Protein AF-A0A1I6UKX9-F1 (afdb_monomer_lite)

pLDDT: mean 92.46, std 8.98, range [40.62, 98.69]

Organism: NCBI:txid95161

Sequence (212 aa):
MRSQTEARTEVSFERLSRLRDTGFHRLRPGIDNLSTRVLRLAGSAAEGCGNVRMLRDARTLGLSVEWRYRYGFPGETDRAYSRVLAQFPALHHLPPMSGAERSGDGISAETETALLAGVATWRREHPAGTLEVFADGDALVVLDDRPRFGRHEYVFAGPGAELLRYLEAPCPLAVLSARFGPQVHARLSDLRECGLVFTDAGNWVHVLPSTT

Radius of gyration: 16.91 Å; chains: 1; bounding box: 41×33×45 Å

Structure (mmCIF, N/CA/C/O backbone):
data_AF-A0A1I6UKX9-F1
#
_entry.id   AF-A0A1I6UKX9-F1
#
loop_
_atom_site.group_PDB
_atom_site.id
_atom_site.type_symbol
_atom_site.label_atom_id
_atom_site.label_alt_id
_atom_site.label_comp_id
_atom_site.label_asym_id
_atom_site.label_entity_id
_atom_site.label_seq_id
_atom_site.pdbx_PDB_ins_code
_atom_site.Cartn_x
_atom_site.Cartn_y
_atom_site.Cartn_z
_atom_site.occupancy
_atom_site.B_iso_or_equiv
_atom_site.auth_seq_id
_atom_site.auth_comp_id
_atom_site.auth_asym_id
_atom_site.auth_atom_id
_atom_site.pdbx_PDB_model_num
ATOM 1 N N . MET A 1 1 ? -25.001 11.969 -16.622 1.00 40.62 1 MET A N 1
ATOM 2 C CA . MET A 1 1 ? -23.671 12.100 -17.258 1.00 40.62 1 MET A CA 1
ATOM 3 C C . MET A 1 1 ? -22.633 11.625 -16.246 1.00 40.62 1 MET A C 1
ATOM 5 O O . MET A 1 1 ? -22.609 12.179 -15.159 1.00 40.62 1 MET A O 1
ATOM 9 N N . ARG A 1 2 ? -21.876 10.549 -16.511 1.00 49.62 2 ARG A N 1
ATOM 10 C CA . ARG A 1 2 ? -20.821 10.066 -15.593 1.00 49.62 2 ARG A CA 1
ATOM 11 C C . ARG A 1 2 ? -19.517 10.780 -15.960 1.00 49.62 2 ARG A C 1
ATOM 13 O O . ARG A 1 2 ? -18.956 10.475 -17.006 1.00 49.62 2 ARG A O 1
ATOM 20 N N . SER A 1 3 ? -19.092 11.754 -15.159 1.00 60.00 3 SER A N 1
ATOM 21 C CA . SER A 1 3 ? -17.857 12.516 -15.380 1.00 60.00 3 SER A CA 1
ATOM 22 C C . SER A 1 3 ? -16.625 11.728 -14.912 1.00 60.00 3 SER A C 1
ATOM 24 O O . SER A 1 3 ? -16.677 10.974 -13.936 1.00 60.00 3 SER A O 1
ATOM 26 N N . GLN A 1 4 ? -15.517 11.883 -15.637 1.00 58.88 4 GLN A N 1
ATOM 27 C CA . GLN A 1 4 ? -14.216 11.275 -15.350 1.00 58.88 4 GLN A CA 1
ATOM 28 C C . GLN A 1 4 ? -13.170 12.382 -15.220 1.00 58.88 4 GLN A C 1
ATOM 30 O O . GLN A 1 4 ? -13.242 13.375 -15.940 1.00 58.88 4 GLN A O 1
ATOM 35 N N . THR A 1 5 ? -12.202 12.208 -14.319 1.00 65.94 5 THR A N 1
ATOM 36 C CA . THR A 1 5 ? -11.052 13.113 -14.191 1.00 65.94 5 THR A CA 1
ATOM 37 C C . THR A 1 5 ? -9.747 12.335 -14.071 1.00 65.94 5 THR A C 1
ATOM 39 O O . THR A 1 5 ? -9.703 11.241 -13.496 1.00 65.94 5 THR A O 1
ATOM 42 N N . GLU A 1 6 ? -8.678 12.923 -14.600 1.00 61.59 6 GLU A N 1
ATOM 43 C CA . GLU A 1 6 ? -7.304 12.515 -14.323 1.00 61.59 6 GLU A CA 1
ATOM 44 C C . GLU A 1 6 ? -6.812 13.219 -13.062 1.00 61.59 6 GLU A C 1
ATOM 46 O O . GLU A 1 6 ? -7.156 14.376 -12.801 1.00 61.59 6 GLU A O 1
ATOM 51 N N . ALA A 1 7 ? -6.025 12.515 -12.256 1.00 60.75 7 ALA A N 1
ATOM 52 C CA . ALA A 1 7 ? -5.456 13.084 -11.049 1.00 60.75 7 ALA A CA 1
ATOM 53 C C . ALA A 1 7 ? -4.025 12.589 -10.839 1.00 60.75 7 ALA A C 1
ATOM 55 O O . ALA A 1 7 ? -3.696 11.431 -11.101 1.00 60.75 7 ALA A O 1
ATOM 56 N N . ARG A 1 8 ? -3.161 13.477 -10.346 1.00 61.25 8 ARG A N 1
ATOM 57 C CA . ARG A 1 8 ? -1.823 13.086 -9.888 1.00 61.25 8 ARG A CA 1
ATOM 58 C C . ARG A 1 8 ? -1.951 12.214 -8.636 1.00 61.25 8 ARG A C 1
ATOM 60 O O . ARG A 1 8 ? -2.956 12.274 -7.937 1.00 61.25 8 ARG A O 1
ATOM 67 N N . THR A 1 9 ? -0.942 11.411 -8.344 1.00 59.16 9 THR A N 1
ATOM 68 C CA . THR A 1 9 ? -0.938 10.507 -7.180 1.00 59.16 9 THR A CA 1
ATOM 69 C C . THR A 1 9 ? -0.804 11.234 -5.841 1.00 59.16 9 THR A C 1
ATOM 71 O O . THR A 1 9 ? -1.180 10.695 -4.811 1.00 59.16 9 THR A O 1
ATOM 74 N N . GLU A 1 10 ? -0.359 12.490 -5.857 1.00 63.88 10 GLU A N 1
ATOM 75 C CA . GLU A 1 10 ? -0.174 13.358 -4.682 1.00 63.88 10 GLU A CA 1
ATOM 76 C C . GLU A 1 10 ? -1.447 14.141 -4.291 1.00 63.88 10 GLU A C 1
ATOM 78 O O . GLU A 1 10 ? -1.383 15.249 -3.757 1.00 63.88 10 GLU A O 1
ATOM 83 N N . VAL A 1 11 ? -2.635 13.630 -4.612 1.00 74.62 11 VAL A N 1
ATOM 84 C CA . VAL A 1 11 ? -3.893 14.320 -4.291 1.00 74.62 11 VAL A CA 1
ATOM 85 C C . VAL A 1 11 ? -4.279 14.016 -2.846 1.00 74.62 11 VAL A C 1
ATOM 87 O O . VAL A 1 11 ? -4.347 12.859 -2.448 1.00 74.62 11 VAL A O 1
ATOM 90 N N . SER A 1 12 ? -4.543 15.061 -2.057 1.00 85.19 12 SER A N 1
ATOM 91 C CA . SER A 1 12 ? -4.980 14.904 -0.669 1.00 85.19 12 SER A CA 1
ATOM 92 C C . SER A 1 12 ? -6.363 14.256 -0.577 1.00 85.19 12 SER A C 1
ATOM 94 O O . SER A 1 12 ? -7.213 14.453 -1.450 1.00 85.19 12 SER A O 1
ATOM 96 N N . PHE A 1 13 ? -6.614 13.555 0.531 1.00 89.06 13 PHE A N 1
ATOM 97 C CA . PHE A 1 13 ? -7.927 12.991 0.851 1.00 89.06 13 PHE A CA 1
ATOM 98 C C . PHE A 1 13 ? -9.045 14.040 0.744 1.00 89.06 13 PHE A C 1
ATOM 100 O O . PHE A 1 13 ? -10.049 13.808 0.079 1.00 89.06 13 PHE A O 1
ATOM 107 N N . GLU A 1 14 ? -8.834 15.240 1.298 1.00 89.62 14 GLU A N 1
ATOM 108 C CA . GLU A 1 14 ? -9.799 16.346 1.222 1.00 89.62 14 GLU A CA 1
ATOM 109 C C . GLU A 1 14 ? -10.146 16.715 -0.228 1.00 89.62 14 GLU A C 1
ATOM 111 O O . GLU A 1 14 ? -11.310 16.922 -0.574 1.00 89.62 14 GLU A O 1
ATOM 116 N N . ARG A 1 15 ? -9.145 16.762 -1.114 1.00 88.88 15 ARG A N 1
ATOM 117 C CA . ARG A 1 15 ? -9.378 17.070 -2.526 1.00 88.88 15 ARG A CA 1
ATOM 118 C C . ARG A 1 15 ? -10.135 15.944 -3.232 1.00 88.88 15 ARG A C 1
ATOM 120 O O . ARG A 1 15 ? -10.994 16.245 -4.058 1.00 88.88 15 ARG A O 1
ATOM 127 N N . LEU A 1 16 ? -9.858 14.678 -2.911 1.00 90.00 16 LEU A N 1
ATOM 128 C CA . LEU A 1 16 ? -10.644 13.545 -3.417 1.00 90.00 16 LEU A CA 1
ATOM 129 C C . LEU A 1 16 ? -12.092 13.589 -2.915 1.00 90.00 16 LEU A C 1
ATOM 131 O O . LEU A 1 16 ? -13.001 13.349 -3.706 1.00 90.00 16 LEU A O 1
ATOM 135 N N . SER A 1 17 ? -12.309 13.950 -1.647 1.00 91.38 17 SER A N 1
ATOM 136 C CA . SER A 1 17 ? -13.647 14.121 -1.069 1.00 91.38 17 SER A CA 1
ATOM 137 C C . SER A 1 17 ? -14.428 15.195 -1.821 1.00 91.38 17 SER A C 1
ATOM 139 O O . SER A 1 17 ? -15.511 14.928 -2.324 1.00 91.38 17 SER A O 1
ATOM 141 N N . ARG A 1 18 ? -13.832 16.372 -2.051 1.00 91.00 18 ARG A N 1
ATOM 142 C CA . ARG A 1 18 ? -14.481 17.445 -2.828 1.00 91.00 18 ARG A CA 1
ATOM 143 C C . ARG A 1 18 ? -14.813 17.024 -4.267 1.00 91.00 18 ARG A C 1
ATOM 145 O O . ARG A 1 18 ? -15.847 17.412 -4.810 1.00 91.00 18 ARG A O 1
ATOM 152 N N . LEU A 1 19 ? -13.951 16.232 -4.912 1.00 87.56 19 LEU A N 1
ATOM 153 C CA . LEU A 1 19 ? -14.252 15.660 -6.233 1.00 87.56 19 LEU A CA 1
ATOM 154 C C . LEU A 1 19 ? -15.446 14.702 -6.161 1.00 87.56 19 LEU A C 1
ATOM 156 O O . LEU A 1 19 ? -16.336 14.758 -7.009 1.00 87.56 19 LEU A O 1
ATOM 160 N N . ARG A 1 20 ? -15.492 13.848 -5.138 1.00 89.25 20 ARG A N 1
ATOM 161 C CA . ARG A 1 20 ? -16.623 12.951 -4.911 1.00 89.25 20 ARG A CA 1
ATOM 162 C C . ARG A 1 20 ? -17.926 13.730 -4.717 1.00 89.25 20 ARG A C 1
ATOM 164 O O . ARG A 1 20 ? -18.907 13.416 -5.389 1.00 89.25 20 ARG A O 1
ATOM 171 N N . ASP A 1 21 ? -17.912 14.751 -3.867 1.00 90.75 21 ASP A N 1
ATOM 172 C CA . ASP A 1 21 ? -19.088 15.559 -3.510 1.00 90.75 21 ASP A CA 1
ATOM 173 C C . ASP A 1 21 ? -19.652 16.338 -4.708 1.00 90.75 21 ASP A C 1
ATOM 175 O O . ASP A 1 21 ? -20.845 16.622 -4.780 1.00 90.75 21 ASP A O 1
ATOM 179 N N . THR A 1 22 ? -18.810 16.634 -5.702 1.00 90.19 22 THR A N 1
ATOM 180 C CA . THR A 1 22 ? -19.212 17.284 -6.963 1.00 90.19 22 THR A CA 1
ATOM 181 C C . THR A 1 22 ? -19.719 16.302 -8.029 1.00 90.19 22 THR A C 1
ATOM 183 O O . THR A 1 22 ? -20.007 16.704 -9.157 1.00 90.19 22 THR A O 1
ATOM 186 N N . GLY A 1 23 ? -19.868 15.015 -7.690 1.00 87.25 23 GLY A N 1
ATOM 187 C CA . GLY A 1 23 ? -20.438 13.988 -8.566 1.00 87.25 23 GLY A CA 1
ATOM 188 C C . GLY A 1 23 ? -19.422 13.263 -9.453 1.00 87.25 23 GLY A C 1
ATOM 189 O O . GLY A 1 23 ? -19.816 12.510 -10.349 1.00 87.25 23 GLY A O 1
ATOM 190 N N . PHE A 1 24 ? -18.113 13.441 -9.228 1.00 87.50 24 PHE A N 1
ATOM 191 C CA . PHE A 1 24 ? -17.121 12.579 -9.869 1.00 87.50 24 PHE A CA 1
ATOM 192 C C . PHE A 1 24 ? -17.120 11.211 -9.192 1.00 87.50 24 PHE A C 1
ATOM 194 O O . PHE A 1 24 ? -16.843 11.063 -8.001 1.00 87.50 24 PHE A O 1
ATOM 201 N N . HIS A 1 25 ? -17.404 10.173 -9.980 1.00 87.06 25 HIS A N 1
ATOM 202 C CA . HIS A 1 25 ? -17.414 8.800 -9.477 1.00 87.06 25 HIS A CA 1
ATOM 203 C C . HIS A 1 25 ? -16.314 7.911 -10.052 1.00 87.06 25 HIS A C 1
ATOM 205 O O . HIS A 1 25 ? -16.079 6.836 -9.502 1.00 87.06 25 HIS A O 1
ATOM 211 N N . ARG A 1 26 ? -15.629 8.356 -11.114 1.00 88.50 26 ARG A N 1
ATOM 212 C CA . ARG A 1 26 ? -14.539 7.626 -11.768 1.00 88.50 26 ARG A CA 1
ATOM 213 C C . ARG A 1 26 ? -13.258 8.454 -11.805 1.00 88.50 26 ARG A C 1
ATOM 215 O O . ARG A 1 26 ? -13.279 9.611 -12.220 1.00 88.50 26 ARG A O 1
ATOM 222 N N . LEU A 1 27 ? -12.149 7.823 -11.439 1.00 89.56 27 LEU A N 1
ATOM 223 C CA . LEU A 1 27 ? -10.833 8.433 -11.318 1.00 89.56 27 LEU A CA 1
ATOM 224 C C . LEU A 1 27 ? -9.795 7.638 -12.110 1.00 89.56 27 LEU A C 1
ATOM 226 O O . LEU A 1 27 ? -9.746 6.412 -12.009 1.00 89.56 27 LEU A O 1
ATOM 230 N N . ARG A 1 28 ? -8.943 8.337 -12.862 1.00 89.25 28 ARG A N 1
ATOM 231 C CA . ARG A 1 28 ? -7.710 7.774 -13.429 1.00 89.25 28 ARG A CA 1
ATOM 232 C C . ARG A 1 28 ? -6.512 8.412 -12.737 1.00 89.25 28 ARG A C 1
ATOM 234 O O . ARG A 1 28 ? -6.106 9.510 -13.126 1.00 89.25 28 ARG A O 1
ATOM 241 N N . PRO A 1 29 ? -5.995 7.798 -11.664 1.00 86.62 29 PRO A N 1
ATOM 242 C CA . PRO A 1 29 ? -4.815 8.312 -11.008 1.00 86.62 29 PRO A CA 1
ATOM 243 C C . PRO A 1 29 ? -3.575 7.964 -11.837 1.00 86.62 29 PRO A C 1
ATOM 245 O O . PRO A 1 29 ? -3.523 6.910 -12.469 1.00 86.62 29 PRO A O 1
ATOM 248 N N . GLY A 1 30 ? -2.555 8.819 -11.796 1.00 85.25 30 GLY A N 1
ATOM 249 C CA . GLY A 1 30 ? -1.238 8.561 -12.399 1.00 85.25 30 GLY A CA 1
ATOM 250 C C . GLY A 1 30 ? -0.415 7.498 -11.656 1.00 85.25 30 GLY A C 1
ATOM 251 O O . GLY A 1 30 ? 0.760 7.725 -11.377 1.00 85.25 30 GLY A O 1
ATOM 252 N N . ILE A 1 31 ? -1.040 6.387 -11.249 1.00 90.31 31 ILE A N 1
ATOM 253 C CA . ILE A 1 31 ? -0.366 5.257 -10.604 1.00 90.31 31 ILE A CA 1
ATOM 254 C C . ILE A 1 31 ? 0.158 4.344 -11.701 1.00 90.31 31 ILE A C 1
ATOM 256 O O . ILE A 1 31 ? -0.622 3.665 -12.365 1.00 90.31 31 ILE A O 1
ATOM 260 N N . ASP A 1 32 ? 1.479 4.302 -11.828 1.00 90.12 32 ASP A N 1
ATOM 261 C CA . ASP A 1 32 ? 2.156 3.451 -12.804 1.00 90.12 32 ASP A CA 1
ATOM 262 C C . ASP A 1 32 ? 2.800 2.215 -12.174 1.00 90.12 32 ASP A C 1
ATOM 264 O O . ASP A 1 32 ? 2.977 1.204 -12.838 1.00 90.12 32 ASP A O 1
ATOM 268 N N . ASN A 1 33 ? 3.198 2.279 -10.905 1.00 94.88 33 ASN A N 1
ATOM 269 C CA . ASN A 1 33 ? 3.920 1.202 -10.228 1.00 94.88 33 ASN A CA 1
ATOM 270 C C . ASN A 1 33 ? 3.819 1.384 -8.704 1.00 94.88 33 ASN A C 1
ATOM 272 O O . ASN A 1 33 ? 3.517 2.482 -8.232 1.00 94.88 33 ASN A O 1
ATOM 276 N N . LEU A 1 34 ? 4.084 0.336 -7.923 1.00 96.25 34 LEU A N 1
ATOM 277 C CA . LEU A 1 34 ? 4.096 0.400 -6.453 1.00 96.25 34 LEU A CA 1
ATOM 278 C C . LEU A 1 34 ? 5.513 0.395 -5.856 1.00 96.25 34 LEU A C 1
ATOM 280 O O . LEU A 1 34 ? 5.662 0.469 -4.641 1.00 96.25 34 LEU A O 1
ATOM 284 N N . SER A 1 35 ? 6.554 0.331 -6.690 1.00 95.81 35 SER A N 1
ATOM 285 C CA . SER A 1 35 ? 7.945 0.512 -6.280 1.00 95.81 35 SER A CA 1
ATOM 286 C C . SER A 1 35 ? 8.416 1.931 -6.579 1.00 95.81 35 SER A C 1
ATOM 288 O O . SER A 1 35 ? 8.528 2.327 -7.739 1.00 95.81 35 SER A O 1
ATOM 290 N N . THR A 1 36 ? 8.807 2.673 -5.546 1.00 95.31 36 THR A N 1
ATOM 291 C CA . THR A 1 36 ? 9.429 4.000 -5.673 1.00 95.31 36 THR A CA 1
ATOM 292 C C . THR A 1 36 ? 10.678 3.932 -6.540 1.00 95.31 36 THR A C 1
ATOM 294 O O . THR A 1 36 ? 10.904 4.813 -7.360 1.00 95.31 36 THR A O 1
ATOM 297 N N . ARG A 1 37 ? 11.478 2.863 -6.435 1.00 94.00 37 ARG A N 1
ATOM 298 C CA . ARG A 1 37 ? 12.657 2.688 -7.296 1.00 94.00 37 ARG A CA 1
ATOM 299 C C . ARG A 1 37 ? 12.270 2.657 -8.777 1.00 94.00 37 ARG A C 1
ATOM 301 O O . ARG A 1 37 ? 12.914 3.331 -9.574 1.00 94.00 37 ARG A O 1
ATOM 308 N N . VAL A 1 38 ? 11.236 1.894 -9.131 1.00 94.56 38 VAL A N 1
ATOM 309 C CA . VAL A 1 38 ? 10.763 1.789 -10.519 1.00 94.56 38 VAL A CA 1
ATOM 310 C C . VAL A 1 38 ? 10.150 3.107 -10.990 1.00 94.56 38 VAL A C 1
ATOM 312 O O . VAL A 1 38 ? 10.465 3.571 -12.081 1.00 94.56 38 VAL A O 1
ATOM 315 N N . LEU A 1 39 ? 9.356 3.767 -10.142 1.00 94.12 39 LEU A N 1
ATOM 316 C CA . LEU A 1 39 ? 8.796 5.090 -10.439 1.00 94.12 39 LEU A CA 1
ATOM 317 C C . LEU A 1 39 ? 9.899 6.109 -10.758 1.00 94.12 39 LEU A C 1
ATOM 319 O O . LEU A 1 39 ? 9.781 6.846 -11.733 1.00 94.12 39 LEU A O 1
ATOM 323 N N . ARG A 1 40 ? 11.007 6.101 -10.006 1.00 94.31 40 ARG A N 1
ATOM 324 C CA . ARG A 1 40 ? 12.162 6.975 -10.267 1.00 94.31 40 ARG A CA 1
ATOM 325 C C . ARG A 1 40 ? 12.862 6.649 -11.588 1.00 94.31 40 ARG A C 1
ATOM 327 O O . ARG A 1 40 ? 13.226 7.577 -12.302 1.00 94.31 40 ARG A O 1
ATOM 334 N N . LEU A 1 41 ? 13.015 5.367 -11.938 1.00 93.56 41 LEU A N 1
ATOM 335 C CA . LEU A 1 41 ? 13.547 4.954 -13.249 1.00 93.56 41 LEU A CA 1
ATOM 336 C C . LEU A 1 41 ? 12.654 5.433 -14.403 1.00 93.56 41 LEU A C 1
ATOM 338 O O . LEU A 1 41 ? 13.158 5.851 -15.439 1.00 93.56 41 LEU A O 1
ATOM 342 N N . ALA A 1 42 ? 11.337 5.446 -14.193 1.00 91.12 42 ALA A N 1
ATOM 343 C CA . ALA A 1 42 ? 10.356 5.974 -15.137 1.00 91.12 42 ALA A CA 1
ATOM 344 C C . ALA A 1 42 ? 10.260 7.518 -15.148 1.00 91.12 42 ALA A C 1
ATOM 346 O O . ALA A 1 42 ? 9.374 8.067 -15.802 1.00 91.12 42 ALA A O 1
ATOM 347 N N . GLY A 1 43 ? 11.125 8.230 -14.413 1.00 91.19 43 GLY A N 1
ATOM 348 C CA . GLY A 1 43 ? 11.121 9.696 -14.329 1.00 91.19 43 GLY A CA 1
ATOM 349 C C . GLY A 1 43 ? 9.980 10.289 -13.492 1.00 91.19 43 GLY A C 1
ATOM 350 O O . GLY A 1 43 ? 9.737 11.492 -13.555 1.00 91.19 43 GLY A O 1
ATOM 351 N N . SER A 1 44 ? 9.272 9.472 -12.708 1.00 90.94 44 SER A N 1
ATOM 352 C CA . SER A 1 44 ? 8.181 9.913 -11.837 1.00 90.94 44 SER A CA 1
ATOM 353 C C . SER A 1 44 ? 8.692 10.358 -10.463 1.00 90.94 44 SER A C 1
ATOM 355 O O . SER A 1 44 ? 9.618 9.773 -9.896 1.00 90.94 44 SER A O 1
ATOM 357 N N . ALA A 1 45 ? 8.060 11.394 -9.907 1.00 90.31 45 ALA A N 1
ATOM 358 C CA . ALA A 1 45 ? 8.296 11.849 -8.537 1.00 90.31 45 ALA A CA 1
ATOM 359 C C . ALA A 1 45 ? 7.463 11.088 -7.490 1.00 90.31 45 ALA A C 1
ATOM 361 O O . ALA A 1 45 ? 7.732 11.225 -6.298 1.00 90.31 45 ALA A O 1
ATOM 362 N N . ALA A 1 46 ? 6.491 10.284 -7.934 1.00 92.62 46 ALA A N 1
ATOM 363 C CA . ALA A 1 46 ? 5.600 9.534 -7.062 1.00 92.62 46 ALA A CA 1
ATOM 364 C C . ALA A 1 46 ? 6.341 8.467 -6.240 1.00 92.62 46 ALA A C 1
ATOM 366 O O . ALA A 1 46 ? 7.398 7.960 -6.627 1.00 92.62 46 ALA A O 1
ATOM 367 N N . GLU A 1 47 ? 5.725 8.074 -5.128 1.00 94.19 47 GLU A N 1
ATOM 368 C CA . GLU A 1 47 ? 6.231 7.037 -4.230 1.00 94.19 47 GLU A CA 1
ATOM 369 C C . GLU A 1 47 ? 5.237 5.881 -4.117 1.00 94.19 47 GLU A C 1
ATOM 371 O O . GLU A 1 47 ? 4.021 6.081 -4.143 1.00 94.19 47 GLU A O 1
ATOM 376 N N . GLY A 1 48 ? 5.755 4.665 -3.934 1.00 95.94 48 GLY A N 1
ATOM 377 C CA . GLY A 1 48 ? 4.956 3.445 -3.813 1.00 95.94 48 GLY A CA 1
ATOM 378 C C . GLY A 1 48 ? 3.909 3.526 -2.702 1.00 95.94 48 GLY A C 1
ATOM 379 O O . GLY A 1 48 ? 2.722 3.310 -2.946 1.00 95.94 48 GLY A O 1
ATOM 380 N N . CYS A 1 49 ? 4.323 3.929 -1.496 1.00 97.25 49 CYS A N 1
ATOM 381 C CA . CYS A 1 49 ? 3.407 4.131 -0.369 1.00 97.25 49 CYS A CA 1
ATOM 382 C C . CYS A 1 49 ? 2.367 5.232 -0.644 1.00 97.25 49 CYS A C 1
ATOM 384 O O . CYS A 1 49 ? 1.225 5.115 -0.204 1.00 97.25 49 CYS A O 1
ATOM 386 N N . GLY A 1 50 ? 2.730 6.277 -1.396 1.00 96.19 50 GLY A N 1
ATOM 387 C CA . GLY A 1 50 ? 1.791 7.315 -1.831 1.00 96.19 50 GLY A CA 1
ATOM 388 C C . GLY A 1 50 ? 0.728 6.767 -2.785 1.00 96.19 50 GLY A C 1
ATOM 389 O O . GLY A 1 50 ? -0.460 7.033 -2.613 1.00 96.19 50 GLY A O 1
ATOM 390 N N . ASN A 1 51 ? 1.130 5.918 -3.731 1.00 96.69 51 ASN A N 1
ATOM 391 C CA . ASN A 1 51 ? 0.206 5.253 -4.650 1.00 96.69 51 ASN A CA 1
ATOM 392 C C . ASN A 1 51 ? -0.749 4.301 -3.914 1.00 96.69 51 ASN A C 1
ATOM 394 O O . ASN A 1 51 ? -1.945 4.299 -4.194 1.00 96.69 51 ASN A O 1
ATOM 398 N N . VAL A 1 52 ? -0.254 3.539 -2.931 1.00 97.50 52 VAL A N 1
ATOM 399 C CA . VAL A 1 52 ? -1.103 2.678 -2.088 1.00 97.50 52 VAL A CA 1
ATOM 400 C C . VAL A 1 52 ? -2.093 3.505 -1.265 1.00 97.50 52 VAL A C 1
ATOM 402 O O . VAL A 1 52 ? -3.279 3.175 -1.237 1.00 97.50 52 VAL A O 1
ATOM 405 N N . ARG A 1 53 ? -1.647 4.617 -0.663 1.00 97.12 53 ARG A N 1
ATOM 406 C CA . ARG A 1 53 ? -2.542 5.565 0.016 1.00 97.12 53 ARG A CA 1
ATOM 407 C C . ARG A 1 53 ? -3.638 6.074 -0.918 1.00 97.12 53 ARG A C 1
ATOM 409 O O . ARG A 1 53 ? -4.797 6.065 -0.533 1.00 97.12 53 ARG A O 1
ATOM 416 N N . MET A 1 54 ? -3.296 6.477 -2.139 1.00 95.50 54 MET A N 1
ATOM 417 C CA . MET A 1 54 ? -4.268 6.968 -3.120 1.00 95.50 54 MET A CA 1
ATOM 418 C C . MET A 1 54 ? -5.360 5.927 -3.425 1.00 95.50 54 MET A C 1
ATOM 420 O O . MET A 1 54 ? -6.538 6.271 -3.501 1.00 95.50 54 MET A O 1
ATOM 424 N N . LEU A 1 55 ? -4.993 4.646 -3.560 1.00 96.38 55 LEU A N 1
ATOM 425 C CA . LEU A 1 55 ? -5.955 3.553 -3.760 1.00 96.38 55 LEU A CA 1
ATOM 426 C C . LEU A 1 55 ? -6.847 3.333 -2.533 1.00 96.38 55 LEU A C 1
ATOM 428 O O . LEU A 1 55 ? -8.054 3.140 -2.683 1.00 96.38 55 LEU A O 1
ATOM 432 N N . ARG A 1 56 ? -6.264 3.382 -1.332 1.00 96.94 56 ARG A N 1
ATOM 433 C CA . ARG A 1 56 ? -6.986 3.287 -0.057 1.00 96.94 56 ARG A CA 1
ATOM 434 C C . ARG A 1 56 ? -7.972 4.436 0.117 1.00 96.94 56 ARG A C 1
ATOM 436 O O . ARG A 1 56 ? -9.141 4.190 0.376 1.00 96.94 56 ARG A O 1
ATOM 443 N N . ASP A 1 57 ? -7.530 5.667 -0.093 1.00 96.12 57 ASP A N 1
ATOM 444 C CA . ASP A 1 57 ? -8.346 6.873 0.058 1.00 96.12 57 ASP A CA 1
ATOM 445 C C . ASP A 1 57 ? -9.482 6.889 -0.980 1.00 96.12 57 ASP A C 1
ATOM 447 O O . ASP A 1 57 ? -10.634 7.185 -0.656 1.00 96.12 57 ASP A O 1
ATOM 451 N N . ALA A 1 58 ? -9.201 6.467 -2.218 1.00 94.62 58 ALA A N 1
ATOM 452 C CA . ALA A 1 58 ? -10.235 6.270 -3.225 1.00 94.62 58 ALA A CA 1
ATOM 453 C C . ALA A 1 58 ? -11.250 5.188 -2.818 1.00 94.62 58 ALA A C 1
ATOM 455 O O . ALA A 1 58 ? -12.446 5.379 -3.035 1.00 94.62 58 ALA A O 1
ATOM 456 N N . ARG A 1 59 ? -10.804 4.084 -2.199 1.00 94.94 59 ARG A N 1
ATOM 457 C CA . ARG A 1 59 ? -11.691 3.041 -1.660 1.00 94.94 59 ARG A CA 1
ATOM 458 C C . ARG A 1 59 ? -12.561 3.564 -0.522 1.00 94.94 59 ARG A C 1
ATOM 460 O O . ARG A 1 59 ? -13.764 3.336 -0.585 1.00 94.94 59 ARG A O 1
ATOM 467 N N . THR A 1 60 ? -11.988 4.287 0.442 1.00 95.62 60 THR A N 1
ATOM 468 C CA . THR A 1 60 ? -12.712 4.948 1.546 1.00 95.62 60 THR A CA 1
ATOM 469 C C . THR A 1 60 ? -13.842 5.825 1.012 1.00 95.62 60 THR A C 1
ATOM 471 O O . THR A 1 60 ? -14.969 5.765 1.484 1.00 95.62 60 THR A O 1
ATOM 474 N N . LEU A 1 61 ? -13.567 6.599 -0.040 1.00 95.06 61 LEU A N 1
ATOM 475 C CA . LEU A 1 61 ? -14.562 7.469 -0.667 1.00 95.06 61 LEU A CA 1
ATOM 476 C C . LEU A 1 61 ? -15.503 6.722 -1.626 1.00 95.06 61 LEU A C 1
ATOM 478 O O . LEU A 1 61 ? -16.395 7.347 -2.193 1.00 95.06 61 LEU A O 1
ATOM 482 N N . GLY A 1 62 ? -15.295 5.423 -1.871 1.00 92.94 62 GLY A N 1
ATOM 483 C CA . GLY A 1 62 ? -16.025 4.564 -2.816 1.00 92.94 62 GLY A CA 1
ATOM 484 C C . GLY A 1 62 ? -15.758 4.839 -4.307 1.00 92.94 62 GLY A C 1
ATOM 485 O O . GLY A 1 62 ? -16.586 4.497 -5.162 1.00 92.94 62 GLY A O 1
ATOM 486 N N . LEU A 1 63 ? -14.716 5.600 -4.645 1.00 92.69 63 LEU A N 1
ATOM 487 C CA . LEU A 1 63 ? -14.424 6.037 -6.013 1.00 92.69 63 LEU A CA 1
ATOM 488 C C . LEU A 1 63 ? -14.064 4.832 -6.894 1.00 92.69 63 LEU A C 1
ATOM 490 O O . LEU A 1 63 ? -13.296 3.957 -6.501 1.00 92.69 63 LEU A O 1
ATOM 494 N N . SER A 1 64 ? -14.589 4.797 -8.122 1.00 91.69 64 SER A N 1
ATOM 495 C CA . SER A 1 64 ? -14.156 3.818 -9.122 1.00 91.69 64 SER A CA 1
ATOM 496 C C . SER A 1 64 ? -12.812 4.250 -9.697 1.00 91.69 64 SER A C 1
ATOM 498 O O . SER A 1 64 ? -12.729 5.285 -10.357 1.00 91.69 64 SER A O 1
ATOM 500 N N . VAL A 1 65 ? -11.767 3.461 -9.472 1.00 93.19 65 VAL A N 1
ATOM 501 C CA . VAL A 1 65 ? -10.410 3.766 -9.936 1.00 93.19 65 VAL A CA 1
ATOM 502 C C . VAL A 1 65 ? -10.069 2.921 -11.157 1.00 93.19 65 VAL A C 1
ATOM 504 O O . VAL A 1 65 ? -10.339 1.724 -11.188 1.00 93.19 65 VAL A O 1
ATOM 507 N N . GLU A 1 66 ? -9.445 3.538 -12.153 1.00 92.81 66 GLU A N 1
ATOM 508 C CA . GLU A 1 66 ? -8.882 2.854 -13.313 1.00 92.81 66 GLU A CA 1
ATOM 509 C C . GLU A 1 66 ? -7.402 3.221 -13.453 1.00 92.81 66 GLU A C 1
ATOM 511 O O . GLU A 1 66 ? -7.058 4.377 -13.689 1.00 92.81 66 GLU A O 1
ATOM 516 N N . TRP A 1 67 ? -6.525 2.233 -13.299 1.00 94.62 67 TRP A N 1
ATOM 517 C CA . TRP A 1 67 ? -5.075 2.394 -13.424 1.00 94.62 67 TRP A CA 1
ATOM 518 C C . TRP A 1 67 ? -4.446 1.168 -14.095 1.00 94.62 67 TRP A C 1
ATOM 520 O O . TRP A 1 67 ? -5.094 0.118 -14.204 1.00 94.62 67 TRP A O 1
ATOM 530 N N . ARG A 1 68 ? -3.213 1.298 -14.595 1.00 93.44 68 ARG A N 1
ATOM 531 C CA . ARG A 1 68 ? -2.442 0.211 -15.220 1.00 93.44 68 ARG A CA 1
ATOM 532 C C . ARG A 1 68 ? -1.096 0.066 -14.529 1.00 93.44 68 ARG A C 1
ATOM 534 O O . ARG A 1 68 ? -0.491 1.056 -14.142 1.00 93.44 68 ARG A O 1
ATOM 541 N N . TYR A 1 69 ? -0.624 -1.168 -14.409 1.00 95.25 69 TYR A N 1
ATOM 542 C CA . TYR A 1 69 ? 0.698 -1.448 -13.862 1.00 95.25 69 TYR A CA 1
ATOM 543 C C . TYR A 1 69 ? 1.742 -1.404 -14.983 1.00 95.25 69 TYR A C 1
ATOM 545 O O . TYR A 1 69 ? 1.787 -2.315 -15.806 1.00 95.25 69 TYR A O 1
ATOM 553 N N . ARG A 1 70 ? 2.577 -0.366 -15.039 1.00 95.44 70 ARG A N 1
ATOM 554 C CA . ARG A 1 70 ? 3.689 -0.257 -15.992 1.00 95.44 70 ARG A CA 1
ATOM 555 C C . ARG A 1 70 ? 4.962 -0.874 -15.415 1.00 95.44 70 ARG A C 1
ATOM 557 O O . ARG A 1 70 ? 5.319 -0.604 -14.266 1.00 95.44 70 ARG A O 1
ATOM 564 N N . TYR A 1 71 ? 5.643 -1.691 -16.211 1.00 95.75 71 TYR A N 1
ATOM 565 C CA . TYR A 1 71 ? 6.825 -2.454 -15.789 1.00 95.75 71 TYR A CA 1
ATOM 566 C C . TYR A 1 71 ? 7.828 -2.648 -16.930 1.00 95.75 71 TYR A C 1
ATOM 568 O O . TYR A 1 71 ? 7.519 -2.366 -18.085 1.00 95.75 71 TYR A O 1
ATOM 576 N N . GLY A 1 72 ? 9.022 -3.158 -1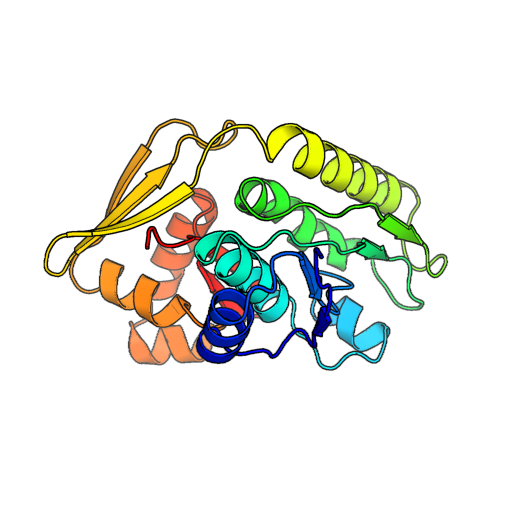6.628 1.00 94.25 72 GLY A N 1
ATOM 577 C CA . GLY A 1 72 ? 10.055 -3.450 -17.622 1.00 94.25 72 GLY A CA 1
ATOM 578 C C . GLY A 1 72 ? 10.841 -2.220 -18.075 1.00 94.25 72 GLY A C 1
ATOM 579 O O . GLY A 1 72 ? 11.508 -2.278 -19.108 1.00 94.25 72 GLY A O 1
ATOM 580 N N . PHE A 1 73 ? 10.786 -1.108 -17.334 1.00 94.31 73 PHE A N 1
ATOM 581 C CA . PHE A 1 73 ? 11.593 0.075 -17.629 1.00 94.31 73 PHE A CA 1
ATOM 582 C C . PHE A 1 73 ? 13.097 -0.268 -17.635 1.00 94.31 73 PHE A C 1
ATOM 584 O O . PHE A 1 73 ? 13.553 -1.082 -16.825 1.00 94.31 73 PHE A O 1
ATOM 591 N N . PRO A 1 74 ? 13.905 0.357 -18.512 1.00 93.06 74 PRO A N 1
ATOM 592 C CA . PRO A 1 74 ? 15.353 0.168 -18.502 1.00 93.06 74 PRO A CA 1
ATOM 593 C C . PRO A 1 74 ? 15.969 0.422 -17.115 1.00 93.06 74 PRO A C 1
ATOM 595 O O . PRO A 1 74 ? 15.693 1.436 -16.475 1.00 93.06 74 PRO A O 1
ATOM 598 N N . GLY A 1 75 ? 16.820 -0.499 -16.650 1.00 90.69 75 GLY A N 1
ATOM 599 C CA . GLY A 1 75 ? 17.485 -0.414 -15.340 1.00 90.69 75 GLY A CA 1
ATOM 600 C C . GLY A 1 75 ? 16.688 -0.984 -14.158 1.00 90.69 75 GLY A C 1
ATOM 601 O O . GLY A 1 75 ? 17.161 -0.923 -13.015 1.00 90.69 75 GLY A O 1
ATOM 602 N N . GLU A 1 76 ? 15.499 -1.541 -14.408 1.00 92.69 76 GLU A N 1
ATOM 603 C CA . GLU A 1 76 ? 14.792 -2.363 -13.429 1.00 92.69 76 GLU A CA 1
ATOM 604 C C . GLU A 1 76 ? 15.609 -3.597 -13.018 1.00 92.69 76 GLU A C 1
ATOM 606 O O . GLU A 1 76 ? 16.588 -3.986 -13.654 1.00 92.69 76 GLU A O 1
ATOM 611 N N . THR A 1 77 ? 15.244 -4.179 -11.876 1.00 88.56 77 THR A N 1
ATOM 612 C CA . THR A 1 77 ? 15.838 -5.427 -11.400 1.00 88.56 77 THR A CA 1
ATOM 613 C C . THR A 1 77 ? 14.751 -6.329 -10.845 1.00 88.56 77 THR A C 1
ATOM 615 O O . THR A 1 77 ? 13.825 -5.859 -10.183 1.00 88.56 77 THR A O 1
ATOM 618 N N . ASP A 1 78 ? 14.905 -7.639 -11.020 1.00 90.75 78 ASP A N 1
ATOM 619 C CA . ASP A 1 78 ? 13.978 -8.650 -10.492 1.00 90.75 78 ASP A CA 1
ATOM 620 C C . ASP A 1 78 ? 13.740 -8.496 -8.976 1.00 90.75 78 ASP A C 1
ATOM 622 O O . ASP A 1 78 ? 12.622 -8.604 -8.466 1.00 90.75 78 ASP A O 1
ATOM 626 N N . ARG A 1 79 ? 14.790 -8.119 -8.234 1.00 85.56 79 ARG A N 1
ATOM 627 C CA . ARG A 1 79 ? 14.721 -7.861 -6.786 1.00 85.56 79 ARG A CA 1
ATOM 628 C C . ARG A 1 79 ? 13.783 -6.707 -6.415 1.00 85.56 79 ARG A C 1
ATOM 630 O O . ARG A 1 79 ? 13.276 -6.686 -5.292 1.00 85.56 79 ARG A O 1
ATOM 637 N N . ALA A 1 80 ? 13.573 -5.735 -7.305 1.00 82.25 80 ALA A N 1
ATOM 638 C CA . ALA A 1 80 ? 12.624 -4.651 -7.059 1.00 82.25 80 ALA A CA 1
ATOM 639 C C . ALA A 1 80 ? 11.182 -5.180 -6.974 1.00 82.25 80 ALA A C 1
ATOM 641 O O . ALA A 1 80 ? 10.390 -4.665 -6.185 1.00 82.25 80 ALA A O 1
ATOM 642 N N . TYR A 1 81 ? 10.871 -6.248 -7.713 1.00 90.00 81 TYR A N 1
ATOM 643 C CA . TYR A 1 81 ? 9.535 -6.832 -7.777 1.00 90.00 81 TYR A CA 1
ATOM 644 C C . TYR A 1 81 ? 9.256 -7.812 -6.651 1.00 90.00 81 TYR A C 1
ATOM 646 O O . TYR A 1 81 ? 8.162 -7.770 -6.099 1.00 90.00 81 TYR A O 1
ATOM 654 N N . SER A 1 82 ? 10.222 -8.635 -6.233 1.00 88.62 82 SER A N 1
ATOM 655 C CA . SER A 1 82 ? 9.969 -9.645 -5.190 1.00 88.62 82 SER A CA 1
ATOM 656 C C . SER A 1 82 ? 9.400 -9.048 -3.895 1.00 88.62 82 SER A C 1
ATOM 658 O O . SER A 1 82 ? 8.487 -9.611 -3.296 1.00 88.62 82 SER A O 1
ATOM 660 N N . ARG A 1 83 ? 9.869 -7.858 -3.493 1.00 88.69 83 ARG A N 1
ATOM 661 C CA . ARG A 1 83 ? 9.374 -7.140 -2.304 1.00 88.69 83 ARG A CA 1
ATOM 662 C C . ARG A 1 83 ? 7.962 -6.585 -2.466 1.00 88.69 83 ARG A C 1
ATOM 664 O O . ARG A 1 83 ? 7.197 -6.585 -1.505 1.00 88.69 83 ARG A O 1
ATOM 671 N N . VAL A 1 84 ? 7.642 -6.070 -3.648 1.00 93.25 84 VAL A N 1
ATOM 672 C CA . VAL A 1 84 ? 6.332 -5.480 -3.940 1.00 93.25 84 VAL A CA 1
ATOM 673 C C . VAL A 1 84 ? 5.292 -6.582 -4.142 1.00 93.25 84 VAL A C 1
ATOM 675 O O . VAL A 1 84 ? 4.232 -6.536 -3.524 1.00 93.25 84 VAL A O 1
ATOM 678 N N . LEU A 1 85 ? 5.626 -7.621 -4.912 1.00 95.44 85 LEU A N 1
ATOM 679 C CA . LEU A 1 85 ? 4.755 -8.771 -5.165 1.00 95.44 85 LEU A CA 1
ATOM 680 C C . LEU A 1 85 ? 4.412 -9.531 -3.882 1.00 95.44 85 LEU A C 1
ATOM 682 O O . LEU A 1 85 ? 3.264 -9.923 -3.699 1.00 95.44 85 LEU A O 1
ATOM 686 N N . ALA A 1 86 ? 5.359 -9.668 -2.947 1.00 95.12 86 ALA A N 1
ATOM 687 C CA . ALA A 1 86 ? 5.093 -10.285 -1.645 1.00 95.12 86 ALA A CA 1
ATOM 688 C C . ALA A 1 86 ? 4.033 -9.537 -0.811 1.00 95.12 86 ALA A C 1
ATOM 690 O O . ALA A 1 86 ? 3.461 -10.118 0.107 1.00 95.12 86 ALA A O 1
ATOM 691 N N . GLN A 1 87 ? 3.770 -8.262 -1.113 1.00 96.94 87 GLN A N 1
ATOM 692 C CA . GLN A 1 87 ? 2.786 -7.435 -0.411 1.00 96.94 87 GLN A CA 1
ATOM 693 C C . GLN A 1 87 ? 1.447 -7.330 -1.152 1.00 96.94 87 GLN A C 1
ATOM 695 O O . GLN A 1 87 ? 0.490 -6.835 -0.565 1.00 96.94 87 GLN A O 1
ATOM 700 N N . PHE A 1 88 ? 1.336 -7.815 -2.397 1.00 96.19 88 PHE A N 1
ATOM 701 C CA . PHE A 1 88 ? 0.083 -7.766 -3.167 1.00 96.19 88 PHE A CA 1
ATOM 702 C C . PHE A 1 88 ? -1.126 -8.335 -2.414 1.00 96.19 88 PHE A C 1
ATOM 704 O O . PHE A 1 88 ? -2.152 -7.656 -2.410 1.00 96.19 88 PHE A O 1
ATOM 711 N N . PRO A 1 89 ? -1.032 -9.482 -1.706 1.00 95.75 89 PRO A N 1
ATOM 712 C CA . PRO A 1 89 ? -2.180 -10.022 -0.981 1.00 95.75 89 PRO A CA 1
ATOM 713 C C . PRO A 1 89 ? -2.775 -9.055 0.045 1.00 95.75 89 PRO A C 1
ATOM 715 O O . PRO A 1 89 ? -3.992 -9.004 0.203 1.00 95.75 89 PRO A O 1
ATOM 718 N N . ALA A 1 90 ? -1.940 -8.230 0.686 1.00 97.12 90 ALA A N 1
ATOM 719 C CA . ALA A 1 90 ? -2.385 -7.213 1.637 1.00 97.12 90 ALA A CA 1
ATOM 720 C C . ALA A 1 90 ? -3.176 -6.070 0.977 1.00 97.12 90 ALA A C 1
ATOM 722 O O . ALA A 1 90 ? -3.803 -5.284 1.679 1.00 97.12 90 ALA A O 1
ATOM 723 N N . LEU A 1 91 ? -3.152 -5.959 -0.353 1.00 97.31 91 LEU A N 1
ATOM 724 C CA . LEU A 1 91 ? -3.777 -4.882 -1.119 1.00 97.31 91 LEU A CA 1
ATOM 725 C C . LEU A 1 91 ? -5.010 -5.340 -1.902 1.00 97.31 91 LEU A C 1
ATOM 727 O O . LEU A 1 91 ? -5.637 -4.505 -2.546 1.00 97.31 91 LEU A O 1
ATOM 731 N N . HIS A 1 92 ? -5.371 -6.629 -1.876 1.00 96.06 92 HIS A N 1
ATOM 732 C CA . HIS A 1 92 ? -6.418 -7.163 -2.754 1.00 96.06 92 HIS A CA 1
ATOM 733 C C . HIS A 1 92 ? -7.769 -6.444 -2.598 1.00 96.06 92 HIS A C 1
ATOM 735 O O . HIS A 1 92 ? -8.439 -6.194 -3.596 1.00 96.06 92 HIS A O 1
ATOM 741 N N . HIS A 1 93 ? -8.124 -5.991 -1.393 1.00 96.06 93 HIS A N 1
ATOM 742 C CA . HIS A 1 93 ? -9.343 -5.214 -1.120 1.00 96.06 93 HIS A CA 1
ATOM 743 C C . HIS A 1 93 ? -9.331 -3.791 -1.717 1.00 96.06 93 HIS A C 1
ATOM 745 O O . HIS A 1 93 ? -10.374 -3.138 -1.796 1.00 96.06 93 HIS A O 1
ATOM 751 N N . LEU A 1 94 ? -8.173 -3.289 -2.156 1.00 96.44 94 LEU A N 1
ATOM 752 C CA . LEU A 1 94 ? -8.034 -1.994 -2.824 1.00 96.44 94 LEU A CA 1
ATOM 753 C C . LEU A 1 94 ? -8.312 -2.105 -4.333 1.00 96.44 94 LEU A C 1
ATOM 755 O O . LEU A 1 94 ? -8.105 -3.177 -4.909 1.00 96.44 94 LEU A O 1
ATOM 759 N N . PRO A 1 95 ? -8.741 -1.011 -5.001 1.00 95.31 95 PRO A N 1
ATOM 760 C CA . PRO A 1 95 ? -9.086 -1.024 -6.418 1.00 95.31 95 PRO A CA 1
ATOM 761 C C . PRO A 1 95 ? -7.969 -1.626 -7.288 1.00 95.31 95 PRO A C 1
ATOM 763 O O . PRO A 1 95 ? -6.851 -1.096 -7.308 1.00 95.31 95 PRO A O 1
ATOM 766 N N . PRO A 1 96 ? -8.244 -2.714 -8.025 1.00 94.62 96 PRO A N 1
ATOM 767 C CA . PRO A 1 96 ? -7.224 -3.447 -8.745 1.00 94.62 96 PRO A CA 1
ATOM 768 C C . PRO A 1 96 ? -6.863 -2.729 -10.044 1.00 94.62 96 PRO A C 1
ATOM 770 O O . PRO A 1 96 ? -7.598 -1.882 -10.558 1.00 94.62 96 PRO A O 1
ATOM 773 N N . MET A 1 97 ? -5.730 -3.120 -10.617 1.00 94.12 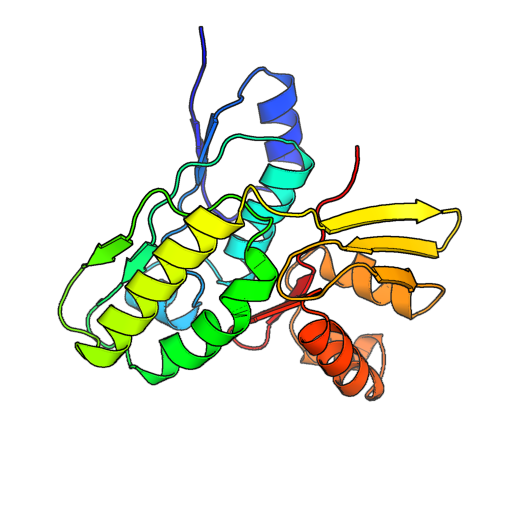97 MET A N 1
ATOM 774 C CA . MET A 1 97 ? -5.303 -2.643 -11.928 1.00 94.12 97 MET A CA 1
ATOM 775 C C . MET A 1 97 ? -6.249 -3.149 -13.022 1.00 94.12 97 MET A C 1
ATOM 777 O O . MET A 1 97 ? -6.658 -4.311 -13.030 1.00 94.12 97 MET A O 1
ATOM 781 N N . SER A 1 98 ? -6.517 -2.306 -14.017 1.00 91.31 98 SER A N 1
ATOM 782 C CA . SER A 1 98 ? -7.232 -2.687 -15.247 1.00 91.31 98 SER A CA 1
ATOM 783 C C . SER A 1 98 ? -6.402 -3.599 -16.163 1.00 91.31 98 SER A C 1
ATOM 785 O O . SER A 1 98 ? -6.952 -4.334 -16.986 1.00 91.31 98 SER A O 1
ATOM 787 N N . GLY A 1 99 ? -5.080 -3.593 -15.996 1.00 90.81 99 GLY A N 1
ATOM 788 C CA . GLY A 1 99 ? -4.123 -4.406 -16.735 1.00 90.81 99 GLY A CA 1
ATOM 789 C C . GLY A 1 99 ? -2.686 -4.048 -16.365 1.00 90.81 99 GLY A C 1
ATOM 790 O O . GLY A 1 99 ? -2.455 -3.157 -15.544 1.00 90.81 99 GLY A O 1
ATOM 791 N N . ALA A 1 100 ? -1.740 -4.738 -16.989 1.00 94.56 100 ALA A N 1
ATOM 792 C CA . ALA A 1 100 ? -0.319 -4.446 -16.893 1.00 94.56 100 ALA A CA 1
ATOM 793 C C . ALA A 1 100 ? 0.233 -4.156 -18.296 1.00 94.56 100 ALA A C 1
ATOM 795 O O . ALA A 1 100 ? -0.233 -4.740 -19.274 1.00 94.56 100 ALA A O 1
ATOM 796 N N . GLU A 1 101 ? 1.192 -3.245 -18.390 1.00 94.38 101 GLU A N 1
ATOM 797 C CA . GLU A 1 101 ? 1.763 -2.754 -19.641 1.00 94.38 101 GLU A CA 1
ATOM 798 C C . GLU A 1 101 ? 3.289 -2.807 -19.566 1.00 94.38 101 GLU A C 1
ATOM 800 O O . GLU A 1 101 ? 3.898 -2.264 -18.642 1.00 94.38 101 GLU A O 1
ATOM 805 N N . ARG A 1 102 ? 3.899 -3.491 -20.535 1.00 94.81 102 ARG A N 1
ATOM 806 C CA . ARG A 1 102 ? 5.350 -3.632 -20.624 1.00 94.81 102 ARG A CA 1
ATOM 807 C C . ARG A 1 102 ? 5.944 -2.426 -21.346 1.00 94.81 102 ARG A C 1
ATOM 809 O O . ARG A 1 102 ? 5.556 -2.124 -22.469 1.00 94.81 102 ARG A O 1
ATOM 816 N N . SER A 1 103 ? 6.921 -1.789 -20.715 1.00 93.00 103 SER A N 1
ATOM 817 C CA . SER A 1 103 ? 7.641 -0.613 -21.217 1.00 93.00 103 SER A CA 1
ATOM 818 C C . SER A 1 103 ? 9.038 -0.941 -21.766 1.00 93.00 103 SER A C 1
ATOM 820 O O . SER A 1 103 ? 9.730 -0.042 -22.238 1.00 93.00 103 SER A O 1
ATOM 822 N N . GLY A 1 104 ? 9.479 -2.200 -21.682 1.00 92.38 104 GLY A N 1
ATOM 823 C CA . GLY A 1 104 ? 10.798 -2.648 -22.132 1.00 92.38 104 GLY A CA 1
ATOM 824 C C . GLY A 1 104 ? 11.190 -4.013 -21.560 1.00 92.38 104 GLY A C 1
ATOM 825 O O . GLY A 1 104 ? 10.339 -4.755 -21.069 1.00 92.38 104 GLY A O 1
ATOM 826 N N . ASP A 1 105 ? 12.486 -4.325 -21.599 1.00 91.25 105 ASP A N 1
ATOM 827 C CA . ASP A 1 105 ? 13.053 -5.629 -21.209 1.00 91.25 105 ASP A CA 1
ATOM 828 C C . ASP A 1 105 ? 13.850 -5.569 -19.894 1.00 91.25 105 ASP A C 1
ATOM 830 O O . ASP A 1 105 ? 14.777 -6.343 -19.671 1.00 91.25 105 ASP A O 1
ATOM 834 N N . GLY A 1 106 ? 13.515 -4.618 -19.014 1.00 91.38 106 GLY A N 1
ATOM 835 C CA . GLY A 1 106 ? 14.235 -4.379 -17.757 1.00 91.38 106 GLY A CA 1
ATOM 836 C C . GLY A 1 106 ? 14.090 -5.465 -16.683 1.00 91.38 106 GLY A C 1
ATOM 837 O O . GLY A 1 106 ? 14.729 -5.365 -15.639 1.00 91.38 106 GLY A O 1
ATOM 838 N N . ILE A 1 107 ? 13.260 -6.485 -16.910 1.00 93.75 107 ILE A N 1
ATOM 839 C CA . ILE A 1 107 ? 13.055 -7.613 -15.994 1.00 93.75 107 ILE A CA 1
ATOM 840 C C . ILE A 1 107 ? 13.117 -8.939 -16.742 1.00 93.75 107 ILE A C 1
ATOM 842 O O . ILE A 1 107 ? 12.868 -9.001 -17.946 1.00 93.75 107 ILE A O 1
ATOM 846 N N . SER A 1 108 ? 13.421 -10.013 -16.015 1.00 94.44 108 SER A N 1
ATOM 847 C CA . SER A 1 108 ? 13.389 -11.3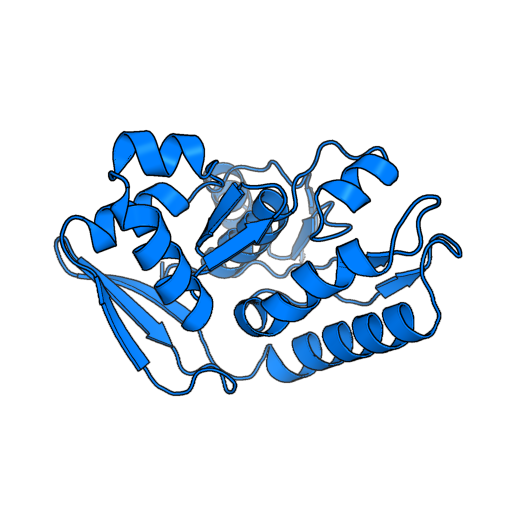61 -16.576 1.00 94.44 108 SER A CA 1
ATOM 848 C C . SER A 1 108 ? 11.959 -11.831 -16.878 1.00 94.44 108 SER A C 1
ATOM 850 O O . SER A 1 108 ? 10.980 -11.360 -16.292 1.00 94.44 108 SER A O 1
ATOM 852 N N . ALA A 1 109 ? 11.842 -12.824 -17.766 1.00 95.12 109 ALA A N 1
ATOM 853 C CA . ALA A 1 109 ? 10.565 -13.470 -18.080 1.00 95.12 109 ALA A CA 1
ATOM 854 C C . ALA A 1 109 ? 9.925 -14.152 -16.852 1.00 95.12 109 ALA A C 1
ATOM 856 O O . ALA A 1 109 ? 8.701 -14.237 -16.753 1.00 95.12 109 ALA A O 1
ATOM 857 N N . GLU A 1 110 ? 10.739 -14.618 -15.898 1.00 95.75 110 GLU A N 1
ATOM 858 C CA . GLU A 1 110 ? 10.262 -15.190 -14.634 1.00 95.75 110 GLU A CA 1
ATOM 859 C C . GLU A 1 110 ? 9.572 -14.122 -13.776 1.00 95.75 110 GLU A C 1
ATOM 861 O O . GLU A 1 110 ? 8.425 -14.305 -13.359 1.00 95.75 110 GLU A O 1
ATOM 866 N N . THR A 1 111 ? 10.226 -12.972 -13.578 1.00 96.00 111 THR A N 1
ATOM 867 C CA . THR A 1 111 ? 9.646 -11.837 -12.847 1.00 96.00 111 THR A CA 1
ATOM 868 C C . THR A 1 111 ? 8.386 -11.315 -13.524 1.00 96.00 111 THR A C 1
ATOM 870 O O . THR A 1 111 ? 7.396 -11.041 -12.847 1.00 96.00 111 THR A O 1
ATOM 873 N N . GLU A 1 112 ? 8.399 -11.194 -14.851 1.00 96.44 112 GLU A N 1
ATOM 874 C CA . GLU A 1 112 ? 7.226 -10.787 -15.626 1.00 96.44 112 GLU A CA 1
ATOM 875 C C . GLU A 1 112 ? 6.057 -11.755 -15.411 1.00 96.44 112 GLU A C 1
ATOM 877 O O . GLU A 1 112 ? 4.948 -11.326 -15.094 1.00 96.44 112 GLU A O 1
ATOM 882 N N . THR A 1 113 ? 6.310 -13.063 -15.498 1.00 97.12 113 THR A N 1
ATOM 883 C CA . THR A 1 113 ? 5.293 -14.095 -15.255 1.00 97.12 113 THR A CA 1
ATOM 884 C C . THR A 1 113 ? 4.706 -13.972 -13.848 1.00 97.12 113 THR A C 1
ATOM 886 O O . THR A 1 113 ? 3.483 -13.971 -13.684 1.00 97.12 113 THR A O 1
ATOM 889 N N . ALA A 1 114 ? 5.558 -13.812 -12.831 1.00 96.81 114 ALA A N 1
ATOM 890 C CA . ALA A 1 114 ? 5.125 -13.644 -11.447 1.00 96.81 114 ALA A CA 1
ATOM 891 C C . ALA A 1 114 ? 4.304 -12.358 -11.245 1.00 96.81 114 ALA A C 1
ATOM 893 O O . ALA A 1 114 ? 3.271 -12.382 -10.569 1.00 96.81 114 ALA A O 1
ATOM 894 N N . LEU A 1 115 ? 4.716 -11.246 -11.863 1.00 96.31 115 LEU A N 1
ATOM 895 C CA . LEU A 1 115 ? 3.984 -9.981 -11.830 1.00 96.31 115 LEU A CA 1
ATOM 896 C C . LEU A 1 115 ? 2.598 -10.130 -12.454 1.00 96.31 115 LEU A C 1
ATOM 898 O O . LEU A 1 115 ? 1.602 -9.789 -11.816 1.00 96.31 115 LEU A O 1
ATOM 902 N N . LEU A 1 116 ? 2.513 -10.662 -13.674 1.00 96.56 116 LEU A N 1
ATOM 903 C CA . LEU A 1 116 ? 1.243 -10.832 -14.380 1.00 96.56 116 LEU A CA 1
ATOM 904 C C . LEU A 1 116 ? 0.291 -11.766 -13.619 1.00 96.56 116 LEU 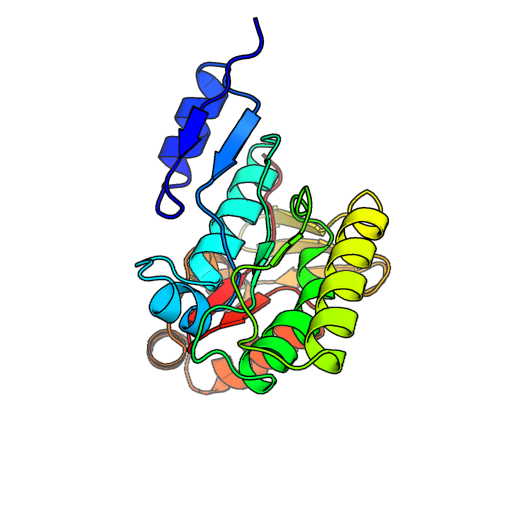A C 1
ATOM 906 O O . LEU A 1 116 ? -0.902 -11.469 -13.509 1.00 96.56 116 LEU A O 1
ATOM 910 N N . ALA A 1 117 ? 0.812 -12.842 -13.022 1.00 96.50 117 ALA A N 1
ATOM 911 C CA . ALA A 1 117 ? 0.041 -13.728 -12.152 1.00 96.50 117 ALA A CA 1
ATOM 912 C C . ALA A 1 117 ? -0.465 -13.013 -10.885 1.00 96.50 117 ALA A C 1
ATOM 914 O O . ALA A 1 117 ? -1.620 -13.204 -10.484 1.00 96.50 117 ALA A O 1
ATOM 915 N N . GLY A 1 118 ? 0.362 -12.156 -10.279 1.00 95.88 118 GLY A N 1
ATOM 916 C CA . GLY A 1 118 ? -0.016 -11.309 -9.148 1.00 95.88 118 GLY A CA 1
ATOM 917 C C . GLY A 1 118 ? -1.131 -10.324 -9.504 1.00 95.88 118 GLY A C 1
ATOM 918 O O . GLY A 1 118 ? -2.134 -10.251 -8.797 1.00 95.88 118 GLY A O 1
ATOM 919 N N . VAL A 1 119 ? -1.016 -9.630 -10.640 1.00 95.56 119 VAL A N 1
ATOM 920 C CA . VAL A 1 119 ? -2.050 -8.707 -11.144 1.00 95.56 119 VAL A CA 1
ATOM 921 C C . VAL A 1 119 ? -3.367 -9.442 -11.408 1.00 95.56 119 VAL A C 1
ATOM 923 O O . VAL A 1 119 ? -4.434 -8.972 -11.007 1.00 95.56 119 VAL A O 1
ATOM 926 N N . ALA A 1 120 ? -3.314 -10.609 -12.057 1.00 95.44 120 ALA A N 1
ATOM 927 C CA . ALA A 1 120 ? -4.497 -11.427 -12.313 1.00 95.44 120 ALA A CA 1
ATOM 928 C C . ALA A 1 120 ? -5.157 -11.910 -11.011 1.00 95.44 120 ALA A C 1
ATOM 930 O O . ALA A 1 120 ? -6.384 -11.910 -10.899 1.00 95.44 120 ALA A O 1
ATOM 931 N N . THR A 1 121 ? -4.351 -12.289 -10.018 1.00 95.00 121 THR A N 1
ATOM 932 C CA . THR A 1 121 ? -4.834 -12.731 -8.706 1.00 95.00 121 THR A CA 1
ATOM 933 C C . THR A 1 121 ? -5.491 -11.601 -7.933 1.00 95.00 121 THR A C 1
ATOM 935 O O . THR A 1 121 ? -6.624 -11.778 -7.495 1.00 95.00 121 THR A O 1
ATOM 938 N N . TRP A 1 122 ? -4.868 -10.422 -7.870 1.00 95.06 122 TRP A N 1
ATOM 939 C CA . TRP A 1 122 ? -5.477 -9.250 -7.240 1.00 95.06 122 TRP A CA 1
ATOM 940 C C . TRP A 1 122 ? -6.833 -8.939 -7.882 1.00 95.06 122 TRP A C 1
ATOM 942 O O . TRP A 1 122 ? -7.831 -8.823 -7.183 1.00 95.06 122 TRP A O 1
ATOM 952 N N . ARG A 1 123 ? -6.936 -8.904 -9.216 1.00 94.38 123 ARG A N 1
ATOM 953 C CA . ARG A 1 123 ? -8.225 -8.661 -9.895 1.00 94.38 123 ARG A CA 1
ATOM 954 C C . ARG A 1 123 ? -9.304 -9.688 -9.549 1.00 94.38 123 ARG A C 1
ATOM 956 O O . ARG A 1 123 ? -10.467 -9.317 -9.430 1.00 94.38 123 ARG A O 1
ATOM 963 N N . ARG A 1 124 ? -8.927 -10.963 -9.436 1.00 93.88 124 ARG A N 1
ATOM 964 C CA . ARG A 1 124 ? -9.842 -12.065 -9.113 1.00 93.88 124 ARG A CA 1
ATOM 965 C C . ARG A 1 124 ? -10.302 -12.018 -7.657 1.00 93.88 124 ARG A C 1
ATOM 967 O O . ARG A 1 124 ? -11.464 -12.299 -7.392 1.00 93.88 124 ARG A O 1
ATOM 974 N N . GLU A 1 125 ? -9.401 -11.681 -6.740 1.00 92.12 125 GLU A N 1
ATOM 975 C CA . GLU A 1 125 ? -9.664 -11.665 -5.298 1.00 92.12 125 GLU A CA 1
ATOM 976 C C . GLU A 1 125 ? -10.185 -10.321 -4.789 1.00 92.12 125 GLU A C 1
ATOM 978 O O . GLU A 1 125 ? -10.758 -10.280 -3.715 1.00 92.12 125 GLU A O 1
ATOM 983 N N . HIS A 1 126 ? -10.068 -9.234 -5.553 1.00 92.50 126 HIS A N 1
ATOM 984 C CA . HIS A 1 126 ? -10.605 -7.929 -5.169 1.00 92.50 126 HIS A CA 1
ATOM 985 C C . HIS A 1 126 ? -12.083 -7.908 -4.750 1.00 92.50 126 HIS A C 1
ATOM 987 O O . HIS A 1 126 ? -12.394 -7.266 -3.748 1.00 92.50 126 HIS A O 1
ATOM 993 N N . PRO A 1 127 ? -13.017 -8.563 -5.469 1.00 88.12 127 PRO A N 1
ATOM 994 C CA . PRO A 1 127 ? -14.405 -8.625 -5.016 1.00 88.12 127 PRO A CA 1
ATOM 995 C C . PRO A 1 127 ? -14.605 -9.547 -3.801 1.00 88.12 127 PRO A C 1
ATOM 997 O O . PRO A 1 127 ? -15.720 -9.619 -3.290 1.00 88.12 127 PRO A O 1
ATOM 1000 N N . ALA A 1 128 ? -13.576 -10.288 -3.376 1.00 81.19 128 ALA A N 1
ATOM 1001 C CA . ALA A 1 128 ? -13.645 -11.257 -2.296 1.00 81.19 128 ALA A CA 1
ATOM 1002 C C . ALA A 1 128 ? -13.074 -10.671 -0.998 1.00 81.19 128 ALA A C 1
ATOM 1004 O O . ALA A 1 128 ? -11.878 -10.405 -0.875 1.00 81.19 128 ALA A O 1
ATOM 1005 N N . GLY A 1 129 ? -13.947 -10.546 -0.003 1.00 81.31 129 GLY A N 1
ATOM 1006 C CA . GLY A 1 129 ? -13.598 -10.018 1.306 1.00 81.31 129 GLY A CA 1
ATOM 1007 C C . GLY A 1 129 ? -13.413 -8.502 1.329 1.00 81.31 129 GLY A C 1
ATOM 1008 O O . GLY A 1 129 ? -13.458 -7.788 0.326 1.00 81.31 129 GLY A O 1
ATOM 1009 N N . THR A 1 130 ? -13.240 -8.014 2.537 1.00 87.44 130 THR A N 1
ATOM 1010 C CA . THR A 1 130 ? -13.270 -6.629 2.958 1.00 87.44 130 THR A CA 1
ATOM 1011 C C . THR A 1 130 ? -12.213 -6.447 4.033 1.00 87.44 130 THR A C 1
ATOM 1013 O O . THR A 1 130 ? -11.851 -7.367 4.766 1.00 87.44 130 THR A O 1
ATOM 1016 N N . LEU A 1 131 ? -11.672 -5.241 4.073 1.00 96.75 131 LEU A N 1
ATOM 1017 C CA . LEU A 1 131 ? -10.852 -4.764 5.166 1.00 96.75 131 LEU A CA 1
ATOM 1018 C C . LEU A 1 131 ? -11.343 -3.360 5.439 1.00 96.75 131 LEU A C 1
ATOM 1020 O O . LEU A 1 131 ? -11.345 -2.538 4.520 1.00 96.75 131 LEU A O 1
ATOM 1024 N N . GLU A 1 132 ? -11.787 -3.110 6.658 1.00 95.00 132 GLU A N 1
ATOM 1025 C CA . GLU A 1 132 ? -12.427 -1.856 7.036 1.00 95.00 132 GLU A CA 1
ATOM 1026 C C . GLU A 1 132 ? -11.974 -1.457 8.436 1.00 95.00 132 GLU A C 1
ATOM 1028 O O . GLU A 1 132 ? -11.792 -2.313 9.302 1.00 95.00 132 GLU A O 1
ATOM 1033 N N . VAL A 1 133 ? -11.763 -0.158 8.649 1.00 98.00 133 VAL A N 1
ATOM 1034 C CA . VAL A 1 133 ? -11.452 0.406 9.966 1.00 98.00 133 VAL A CA 1
ATOM 1035 C C . VAL A 1 133 ? -12.479 1.457 10.362 1.00 98.00 133 VAL A C 1
ATOM 1037 O O . VAL A 1 133 ? -12.847 2.313 9.554 1.00 98.00 133 VAL A O 1
ATOM 1040 N N . PHE A 1 134 ? -12.889 1.431 11.626 1.00 97.19 134 PHE A N 1
ATOM 1041 C CA . PHE A 1 134 ? -13.717 2.464 12.242 1.00 97.19 134 PHE A CA 1
ATOM 1042 C C . PHE A 1 134 ? -13.232 2.788 13.654 1.00 97.19 134 PHE A C 1
ATOM 1044 O O . PHE A 1 134 ? -12.493 2.021 14.277 1.00 97.19 134 PHE A O 1
ATOM 1051 N N . ALA A 1 135 ? -13.608 3.967 14.141 1.00 96.44 135 ALA A N 1
ATOM 1052 C CA . ALA A 1 135 ? -13.329 4.371 15.510 1.00 96.44 135 ALA A CA 1
ATOM 1053 C C . ALA A 1 135 ? -14.408 3.828 16.454 1.00 96.44 135 ALA A C 1
ATOM 1055 O O . ALA A 1 135 ? -15.597 3.926 16.153 1.00 96.44 135 ALA A O 1
ATOM 1056 N N . ASP A 1 136 ? -13.983 3.320 17.607 1.00 95.94 136 ASP A N 1
ATOM 1057 C CA . ASP A 1 136 ? -14.852 2.983 18.735 1.00 95.94 136 ASP A CA 1
ATOM 1058 C C . ASP A 1 136 ? -14.277 3.649 19.991 1.00 95.94 136 ASP A C 1
ATOM 1060 O O . ASP A 1 136 ? -13.259 3.222 20.547 1.00 95.94 136 ASP A O 1
ATOM 1064 N N . GLY A 1 137 ? -14.851 4.797 20.358 1.00 94.38 137 GLY A N 1
ATOM 1065 C CA . GLY A 1 137 ? -14.233 5.719 21.311 1.00 94.38 137 GLY A CA 1
ATOM 1066 C C . GLY A 1 137 ? -12.819 6.122 20.871 1.00 94.38 137 GLY A C 1
ATOM 1067 O O . GLY A 1 137 ? -12.611 6.597 19.753 1.00 94.38 137 GLY A O 1
ATOM 1068 N N . ASP A 1 138 ? -11.834 5.906 21.747 1.00 93.81 138 ASP A N 1
ATOM 1069 C CA . ASP A 1 138 ? -10.418 6.187 21.465 1.00 93.81 138 ASP A CA 1
ATOM 1070 C C . ASP A 1 138 ? -9.696 5.045 20.727 1.00 93.81 138 ASP A C 1
ATOM 1072 O O . ASP A 1 138 ? -8.550 5.215 20.281 1.00 93.81 138 ASP A O 1
ATOM 1076 N N . ALA A 1 139 ? -10.341 3.887 20.576 1.00 97.50 139 ALA A N 1
ATOM 1077 C CA . ALA A 1 139 ? -9.797 2.733 19.877 1.00 97.50 139 ALA A CA 1
ATOM 1078 C C . ALA A 1 139 ? -10.070 2.792 18.364 1.00 97.50 139 ALA A C 1
ATOM 1080 O O . ALA A 1 139 ? -10.907 3.553 17.874 1.00 97.50 139 ALA A O 1
ATOM 1081 N N . LEU A 1 140 ? -9.331 1.975 17.616 1.00 98.19 140 LEU A N 1
ATOM 1082 C CA . LEU A 1 140 ? -9.623 1.638 16.227 1.00 98.19 140 LEU A CA 1
ATOM 1083 C C . LEU A 1 140 ? -9.948 0.151 16.146 1.00 98.19 140 LEU A C 1
ATOM 1085 O O . LEU A 1 140 ? -9.147 -0.677 16.586 1.00 98.19 140 LEU A O 1
ATOM 1089 N N . VAL A 1 141 ? -11.089 -0.171 15.550 1.00 98.31 141 VAL A N 1
ATOM 1090 C CA . VAL A 1 141 ? -11.506 -1.544 15.271 1.00 98.31 141 VAL A CA 1
ATOM 1091 C C . VAL A 1 141 ? -11.305 -1.811 13.788 1.00 98.31 141 VAL A C 1
ATOM 1093 O O . VAL A 1 141 ? -11.748 -1.027 12.948 1.00 98.31 141 VAL A O 1
ATOM 1096 N N . VAL A 1 142 ? -10.602 -2.896 13.470 1.00 98.31 142 VAL A N 1
ATOM 1097 C CA . VAL A 1 142 ? -10.376 -3.361 12.100 1.00 98.31 142 VAL A CA 1
ATOM 1098 C C . VAL A 1 142 ? -11.073 -4.694 11.915 1.00 98.31 142 VAL A C 1
ATOM 1100 O O . VAL A 1 142 ? -10.781 -5.649 12.635 1.00 98.31 142 VAL A O 1
ATOM 1103 N N . LEU A 1 143 ? -11.950 -4.761 10.921 1.00 97.50 143 LEU A N 1
ATOM 1104 C CA . LEU A 1 143 ? -12.585 -5.995 10.484 1.00 97.50 143 LEU A CA 1
ATOM 1105 C C . LEU A 1 143 ? -11.921 -6.455 9.192 1.00 97.50 143 LEU A C 1
ATOM 1107 O O . LEU A 1 143 ? -11.778 -5.673 8.252 1.00 97.50 143 LEU A O 1
ATOM 1111 N N . ASP A 1 144 ? -11.507 -7.714 9.165 1.00 97.50 144 ASP A N 1
ATOM 1112 C CA . ASP A 1 144 ? -10.875 -8.357 8.020 1.00 97.50 144 ASP A CA 1
ATOM 1113 C C . ASP A 1 144 ? -11.593 -9.671 7.731 1.00 97.50 144 ASP A C 1
ATOM 1115 O O . ASP A 1 144 ? -11.790 -10.483 8.632 1.00 97.50 144 ASP A O 1
ATOM 1119 N N . ASP A 1 145 ? -11.987 -9.895 6.485 1.00 95.12 145 ASP A N 1
ATOM 1120 C CA . ASP A 1 145 ? -12.411 -11.206 5.993 1.00 95.12 145 ASP A CA 1
ATOM 1121 C C . ASP A 1 145 ? -11.785 -11.545 4.631 1.00 95.12 145 ASP A C 1
ATOM 1123 O O . ASP A 1 145 ? -12.283 -12.399 3.889 1.00 95.12 145 ASP A O 1
ATOM 1127 N N . ARG A 1 146 ? -10.653 -10.904 4.304 1.00 94.75 146 ARG A N 1
ATOM 1128 C CA . ARG A 1 146 ? -9.892 -11.171 3.080 1.00 94.75 146 ARG A CA 1
ATOM 1129 C C . ARG A 1 146 ? -9.470 -12.646 3.047 1.00 94.75 146 ARG A C 1
ATOM 1131 O O . ARG A 1 146 ? -8.869 -13.131 4.012 1.00 94.75 146 ARG A O 1
ATOM 1138 N N . PRO A 1 147 ? -9.658 -13.361 1.920 1.00 88.94 147 PRO A N 1
ATOM 1139 C CA . PRO A 1 147 ? -9.404 -14.802 1.833 1.00 88.94 147 PRO A CA 1
ATOM 1140 C C . PRO A 1 147 ? -8.018 -15.251 2.313 1.00 88.94 147 PRO A C 1
ATOM 1142 O O . PRO A 1 147 ? -7.878 -16.339 2.868 1.00 88.94 147 PRO A O 1
ATOM 1145 N N . ARG A 1 148 ? -6.983 -14.424 2.106 1.00 90.62 148 ARG A N 1
ATOM 1146 C CA . ARG A 1 148 ? -5.605 -14.767 2.478 1.00 90.62 148 ARG A CA 1
ATOM 1147 C C . ARG A 1 148 ? -5.326 -14.677 3.980 1.00 90.62 148 ARG A C 1
ATOM 1149 O O . ARG A 1 148 ? -4.432 -15.393 4.440 1.00 90.62 148 ARG A O 1
ATOM 1156 N N . PHE A 1 149 ? -6.042 -13.805 4.687 1.00 94.12 149 PHE A N 1
ATOM 1157 C CA . PHE A 1 149 ? -5.818 -13.481 6.098 1.00 94.12 149 PHE A CA 1
ATOM 1158 C C . PHE A 1 149 ? -6.852 -14.140 7.012 1.00 94.12 149 PHE A C 1
ATOM 1160 O O . PHE A 1 149 ? -6.533 -14.433 8.154 1.00 94.12 149 PHE A O 1
ATOM 1167 N N . GLY A 1 150 ? -8.033 -14.479 6.490 1.00 92.19 150 GLY A N 1
ATOM 1168 C CA . GLY A 1 150 ? -9.108 -15.079 7.273 1.00 92.19 150 GLY A CA 1
ATOM 1169 C C . GLY A 1 150 ? -9.941 -14.029 8.003 1.00 92.19 150 GLY A C 1
ATOM 1170 O O . GLY A 1 150 ? -9.696 -12.832 7.889 1.00 92.19 150 GLY A O 1
ATOM 1171 N N . ARG A 1 151 ? -10.968 -14.490 8.728 1.00 95.62 151 ARG A N 1
ATOM 1172 C CA . ARG A 1 151 ? -11.868 -13.596 9.459 1.00 95.62 151 ARG A CA 1
ATOM 1173 C C . ARG A 1 151 ? -11.245 -13.180 10.788 1.00 95.62 151 ARG A C 1
ATOM 1175 O O . ARG A 1 151 ? -11.090 -14.023 11.670 1.00 95.62 151 ARG A O 1
ATOM 1182 N N . HIS A 1 152 ? -10.965 -11.893 10.939 1.00 97.19 152 HIS A N 1
ATOM 1183 C CA . HIS A 1 152 ? -10.377 -11.318 12.139 1.00 97.19 152 HIS A CA 1
ATOM 1184 C C . HIS A 1 152 ? -11.044 -10.000 12.525 1.00 97.19 152 HIS A C 1
ATOM 1186 O O . HIS A 1 152 ? -11.419 -9.191 11.680 1.00 97.19 152 HIS A O 1
ATOM 1192 N N . GLU A 1 153 ? -11.138 -9.791 13.832 1.00 97.62 153 GLU A N 1
ATOM 1193 C CA . GLU A 1 153 ? -11.413 -8.500 14.442 1.00 97.62 153 GLU A CA 1
ATOM 1194 C C . GLU A 1 153 ? -10.167 -8.098 15.230 1.00 97.62 153 GLU A C 1
ATOM 1196 O O . GLU A 1 153 ? -9.714 -8.831 16.115 1.00 97.62 153 GLU A O 1
ATOM 1201 N N . TYR A 1 154 ? -9.591 -6.951 14.888 1.00 98.00 154 TYR A N 1
ATOM 1202 C CA . TYR A 1 154 ? -8.465 -6.374 15.608 1.00 98.00 154 TYR A CA 1
ATOM 1203 C C . TYR A 1 154 ? -8.930 -5.123 16.338 1.00 98.00 154 TYR A C 1
ATOM 1205 O O . TYR A 1 154 ? -9.490 -4.219 15.723 1.00 98.00 154 TYR A O 1
ATOM 1213 N N . VAL A 1 155 ? -8.631 -5.035 17.632 1.00 98.12 155 VAL A N 1
ATOM 1214 C CA . VAL A 1 155 ? -8.905 -3.843 18.438 1.00 98.12 155 VAL A CA 1
ATOM 1215 C C . VAL A 1 155 ? -7.579 -3.205 18.827 1.00 98.12 155 VAL A C 1
ATOM 1217 O O . VAL A 1 155 ? -6.802 -3.759 19.606 1.00 98.12 155 VAL A O 1
ATOM 1220 N N . PHE A 1 156 ? -7.310 -2.025 18.277 1.00 98.12 156 PHE A N 1
ATOM 1221 C CA . PHE A 1 156 ? -6.127 -1.237 18.590 1.00 98.12 156 PHE A CA 1
ATOM 1222 C C . PHE A 1 156 ? -6.504 -0.112 19.547 1.00 98.12 156 PHE A C 1
ATOM 1224 O O . PHE A 1 156 ? -7.330 0.733 19.218 1.00 98.12 156 PHE A O 1
ATOM 1231 N N . ALA A 1 157 ? -5.856 -0.061 20.709 1.00 96.69 157 ALA A N 1
ATOM 1232 C CA . ALA A 1 157 ? -6.026 1.002 21.698 1.00 96.69 157 ALA A CA 1
ATOM 1233 C C . ALA A 1 157 ? -4.690 1.696 22.007 1.00 96.69 157 ALA A C 1
ATOM 1235 O O . ALA A 1 157 ? -3.609 1.156 21.734 1.00 96.69 157 ALA A O 1
ATOM 1236 N N . GLY A 1 158 ? -4.767 2.907 22.567 1.00 96.31 158 GLY A N 1
ATOM 1237 C CA . GLY A 1 158 ? -3.607 3.691 22.995 1.00 96.31 158 GLY A CA 1
ATOM 1238 C C . GLY A 1 158 ? -2.526 3.795 21.903 1.00 96.31 158 GLY A C 1
ATOM 1239 O O . GLY A 1 158 ? -2.852 4.120 20.758 1.00 96.31 158 GLY A O 1
ATOM 1240 N N . PRO A 1 159 ? -1.257 3.441 22.193 1.00 95.25 159 PRO A N 1
ATOM 1241 C CA . PRO A 1 159 ? -0.161 3.553 21.228 1.00 95.25 159 PRO A CA 1
ATOM 1242 C C . PRO A 1 159 ? -0.349 2.776 19.913 1.00 95.25 159 PRO A C 1
ATOM 1244 O O . PRO A 1 159 ? 0.284 3.114 18.915 1.00 95.25 159 PRO A O 1
ATOM 1247 N N . GLY A 1 160 ? -1.163 1.713 19.897 1.00 96.69 160 GLY A N 1
ATOM 1248 C CA . GLY A 1 160 ? -1.469 0.971 18.668 1.00 96.69 160 GLY A CA 1
ATOM 1249 C C . GLY A 1 160 ? -2.395 1.760 17.743 1.00 96.69 160 GLY A C 1
ATOM 1250 O O . GLY A 1 160 ? -2.112 1.897 16.553 1.00 96.69 160 GLY A O 1
ATOM 1251 N N . ALA A 1 161 ? -3.454 2.345 18.311 1.00 97.88 161 ALA A N 1
ATOM 1252 C CA . ALA A 1 161 ? -4.369 3.218 17.580 1.00 97.88 161 ALA A CA 1
ATOM 1253 C C . ALA A 1 161 ? -3.646 4.474 17.075 1.00 97.88 161 ALA A C 1
ATOM 1255 O O . ALA A 1 161 ? -3.799 4.860 15.920 1.00 97.88 161 ALA A O 1
ATOM 1256 N N . GLU A 1 162 ? -2.809 5.086 17.918 1.00 97.88 162 GLU A N 1
ATOM 1257 C CA . GLU A 1 162 ? -1.996 6.247 17.540 1.00 97.88 162 GLU A CA 1
ATOM 1258 C C . GLU A 1 162 ? -1.044 5.951 16.379 1.00 97.88 162 GLU A C 1
ATOM 1260 O O . GLU A 1 162 ? -0.916 6.777 15.477 1.00 97.88 162 GLU A O 1
ATOM 1265 N N . LEU A 1 163 ? -0.396 4.779 16.372 1.00 98.38 163 LEU A N 1
ATOM 1266 C CA . LEU A 1 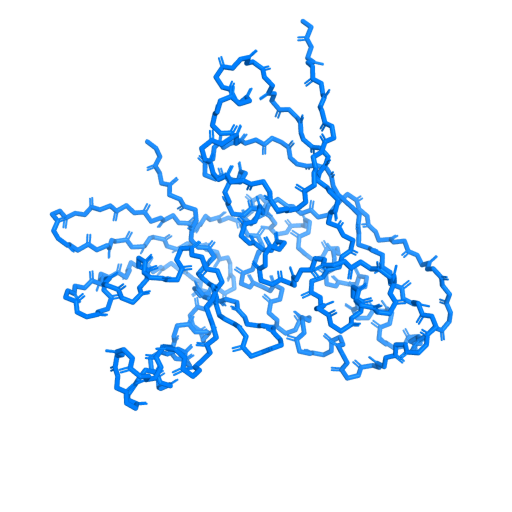163 ? 0.476 4.369 15.273 1.00 98.38 163 LEU A CA 1
ATOM 1267 C C . LEU A 1 163 ? -0.303 4.253 13.960 1.00 98.38 163 LEU A C 1
ATOM 1269 O O . LEU A 1 163 ? 0.140 4.793 12.949 1.00 98.38 163 LEU A O 1
ATOM 1273 N N . LEU A 1 164 ? -1.464 3.590 13.968 1.00 98.19 164 LEU A N 1
ATOM 1274 C CA . LEU A 1 164 ? -2.291 3.457 12.767 1.00 98.19 164 LEU A CA 1
ATOM 1275 C C . LEU A 1 164 ? -2.778 4.817 12.257 1.00 98.19 164 LEU A C 1
ATOM 1277 O O . LEU A 1 164 ? -2.637 5.081 11.069 1.00 98.19 164 LEU A O 1
ATOM 1281 N N . ARG A 1 165 ? -3.238 5.717 13.139 1.00 97.00 165 ARG A N 1
ATOM 1282 C CA . ARG A 1 165 ? -3.585 7.100 12.755 1.00 97.00 165 ARG A CA 1
ATOM 1283 C C . ARG A 1 165 ? -2.390 7.839 12.149 1.00 97.00 165 ARG A C 1
ATOM 1285 O O . ARG A 1 165 ? -2.528 8.557 11.167 1.00 97.00 165 ARG A O 1
ATOM 1292 N N . TYR A 1 166 ? -1.190 7.645 12.694 1.00 97.62 166 TYR A N 1
ATOM 1293 C CA . TYR A 1 166 ? 0.018 8.284 12.166 1.00 97.62 166 TYR A CA 1
ATOM 1294 C C . TYR A 1 166 ? 0.427 7.741 10.787 1.00 97.62 166 TYR A C 1
ATOM 1296 O O . TYR A 1 166 ? 0.982 8.472 9.970 1.00 97.62 166 TYR A O 1
ATOM 1304 N N . LEU A 1 167 ? 0.116 6.473 10.511 1.00 98.25 167 LEU A N 1
ATOM 1305 C CA . LEU A 1 167 ? 0.335 5.814 9.222 1.00 98.25 167 LEU A CA 1
ATOM 1306 C C . LEU A 1 167 ? -0.760 6.114 8.186 1.00 98.25 167 LEU A C 1
ATOM 1308 O O . LEU A 1 167 ? -0.772 5.497 7.115 1.00 98.25 167 LEU A O 1
ATOM 1312 N N . GLU A 1 168 ? -1.681 7.041 8.469 1.00 96.19 168 GLU A N 1
ATOM 1313 C CA . GLU A 1 168 ? -2.638 7.539 7.477 1.00 96.19 168 GLU A CA 1
ATOM 1314 C C . GLU A 1 168 ? -1.906 8.198 6.297 1.00 96.19 168 GLU A C 1
ATOM 1316 O O . GLU A 1 168 ? -2.355 8.119 5.153 1.00 96.19 168 GLU A O 1
ATOM 1321 N N . ALA A 1 169 ? -0.719 8.758 6.539 1.00 94.62 169 ALA A N 1
ATOM 1322 C CA . ALA A 1 169 ? 0.216 9.194 5.511 1.00 94.62 169 ALA A CA 1
ATOM 1323 C C . ALA A 1 169 ? 1.468 8.295 5.472 1.00 94.62 169 ALA A C 1
ATOM 1325 O O . ALA A 1 169 ? 1.874 7.776 6.514 1.00 94.62 169 ALA A O 1
ATOM 1326 N N . PRO A 1 170 ? 2.124 8.142 4.302 1.00 97.31 170 PRO A N 1
ATOM 1327 C CA . PRO A 1 170 ? 3.438 7.517 4.225 1.00 97.31 170 PRO A CA 1
ATOM 1328 C C . PRO A 1 170 ? 4.424 8.162 5.199 1.00 97.31 170 PRO A C 1
ATOM 1330 O O . PRO A 1 170 ? 4.589 9.382 5.206 1.00 97.31 170 PRO A O 1
ATOM 1333 N N . CYS A 1 171 ? 5.080 7.339 6.010 1.00 98.00 171 CYS A N 1
ATOM 1334 C CA . CYS A 1 171 ? 6.005 7.805 7.029 1.00 98.00 171 CYS A CA 1
ATOM 1335 C C . CYS A 1 171 ? 7.318 7.004 7.012 1.00 98.00 171 CYS A C 1
ATOM 1337 O O . CYS A 1 171 ? 7.270 5.768 7.032 1.00 98.00 171 CYS A O 1
ATOM 1339 N N . PRO A 1 172 ? 8.494 7.663 7.020 1.00 98.00 172 PRO A N 1
ATOM 1340 C CA . PRO A 1 172 ? 9.773 6.969 7.114 1.00 98.00 172 PRO A CA 1
ATOM 1341 C C . PRO A 1 172 ? 9.932 6.234 8.449 1.00 98.00 172 PRO A C 1
ATOM 1343 O O . PRO A 1 172 ? 9.632 6.778 9.514 1.00 98.00 172 PRO A O 1
ATOM 1346 N N . LEU A 1 173 ? 10.525 5.037 8.418 1.00 97.69 173 LEU A N 1
ATOM 1347 C CA . LEU A 1 173 ? 10.793 4.241 9.625 1.00 97.69 173 LEU A CA 1
ATOM 1348 C C . LEU A 1 173 ? 11.598 5.002 10.694 1.00 97.69 173 LEU A C 1
ATOM 1350 O O . LEU A 1 173 ? 11.357 4.830 11.887 1.00 97.69 173 LEU A O 1
ATOM 1354 N N . ALA A 1 174 ? 12.527 5.868 10.284 1.00 97.38 174 ALA A N 1
ATOM 1355 C CA . ALA A 1 174 ? 13.303 6.693 11.209 1.00 97.38 174 ALA A CA 1
ATOM 1356 C C . ALA A 1 174 ? 12.412 7.653 12.021 1.00 97.38 174 ALA A C 1
ATOM 1358 O O . ALA A 1 174 ? 12.597 7.790 13.230 1.00 97.38 174 ALA A O 1
ATOM 1359 N N . VAL A 1 175 ? 11.407 8.260 11.380 1.00 98.06 175 VAL A N 1
ATOM 1360 C CA . VAL A 1 175 ? 10.442 9.158 12.038 1.00 98.06 175 VAL A CA 1
ATOM 1361 C C . VAL A 1 175 ? 9.548 8.367 12.990 1.00 98.06 175 VAL A C 1
ATOM 1363 O O . VAL A 1 175 ? 9.344 8.776 14.133 1.00 98.06 175 VAL A O 1
ATOM 1366 N N . LEU A 1 176 ? 9.077 7.195 12.5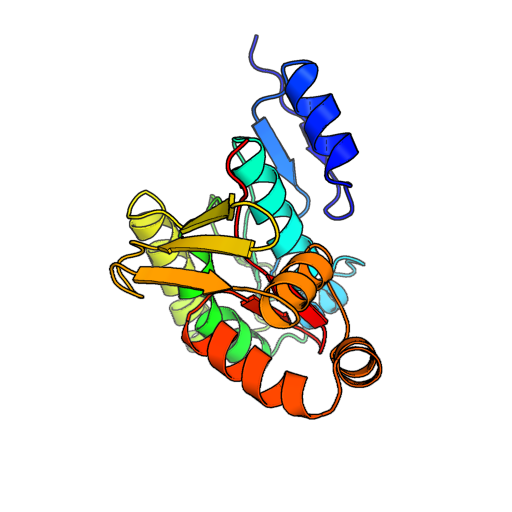57 1.00 98.06 176 LEU A N 1
ATOM 1367 C CA . LEU A 1 176 ? 8.289 6.294 13.400 1.00 98.06 176 LEU A CA 1
ATOM 1368 C C . LEU A 1 176 ? 9.072 5.852 14.640 1.00 98.06 176 LEU A C 1
ATOM 1370 O O . LEU A 1 176 ? 8.534 5.866 15.742 1.00 98.06 176 LEU A O 1
ATOM 1374 N N . SER A 1 177 ? 10.351 5.518 14.479 1.00 97.62 177 SER A N 1
ATOM 1375 C CA . SER A 1 177 ? 11.227 5.084 15.575 1.00 97.62 177 SER A CA 1
ATOM 1376 C C . SER A 1 177 ? 11.478 6.197 16.584 1.00 97.62 177 SER A C 1
ATOM 1378 O O . SER A 1 177 ? 11.434 5.957 17.788 1.00 97.62 177 SER A O 1
ATOM 1380 N N . ALA A 1 178 ? 11.697 7.423 16.103 1.00 97.94 178 ALA A N 1
ATOM 1381 C CA . ALA A 1 178 ? 11.872 8.588 16.961 1.00 97.94 178 ALA A CA 1
ATOM 1382 C C . ALA A 1 178 ? 10.601 8.915 17.763 1.00 97.94 178 ALA A C 1
ATOM 1384 O O . ALA A 1 178 ? 10.693 9.334 18.913 1.00 97.94 178 ALA A O 1
ATOM 1385 N N . ARG A 1 179 ? 9.415 8.709 17.172 1.00 97.69 179 ARG A N 1
ATOM 1386 C CA . ARG A 1 179 ? 8.126 9.029 17.802 1.00 97.69 179 ARG A CA 1
ATOM 1387 C C . ARG A 1 179 ? 7.612 7.939 18.742 1.00 97.69 179 ARG A C 1
ATOM 1389 O O . ARG A 1 179 ? 7.149 8.248 19.833 1.00 97.69 179 ARG A O 1
ATOM 1396 N N . PHE A 1 180 ? 7.646 6.684 18.305 1.00 97.25 180 PHE A N 1
ATOM 1397 C CA . PHE A 1 180 ? 7.010 5.556 18.995 1.00 97.25 180 PHE A CA 1
ATOM 1398 C C . PHE A 1 180 ? 8.005 4.656 19.732 1.00 97.25 180 PHE A C 1
ATOM 1400 O O . PHE A 1 180 ? 7.592 3.663 20.327 1.00 97.25 180 PHE A O 1
ATOM 1407 N N . GLY A 1 181 ? 9.297 4.993 19.704 1.00 97.44 181 GLY A N 1
ATOM 1408 C CA . GLY A 1 181 ? 10.367 4.209 20.310 1.00 97.44 181 GLY A CA 1
ATOM 1409 C C . GLY A 1 181 ? 10.790 2.990 19.476 1.00 97.44 181 GLY A C 1
ATOM 1410 O O . GLY A 1 181 ? 10.172 2.660 18.458 1.00 97.44 181 GLY A O 1
ATOM 1411 N N . PRO A 1 182 ? 11.857 2.285 19.895 1.00 93.88 182 PRO A N 1
ATOM 1412 C CA . PRO A 1 182 ? 12.442 1.177 19.135 1.00 93.88 182 PRO A CA 1
ATOM 1413 C C . PRO A 1 182 ? 11.471 0.008 18.905 1.00 93.88 182 PRO A C 1
ATOM 1415 O O . PRO A 1 182 ? 11.547 -0.649 17.865 1.00 93.88 182 PRO A O 1
ATOM 1418 N N . GLN A 1 183 ? 10.513 -0.207 19.813 1.00 95.00 183 GLN A N 1
ATOM 1419 C CA . GLN A 1 183 ? 9.481 -1.245 19.725 1.00 95.00 183 GLN A CA 1
ATOM 1420 C C . GLN A 1 183 ? 8.572 -1.117 18.495 1.00 95.00 183 GLN A C 1
ATOM 1422 O O . GLN A 1 183 ? 7.894 -2.080 18.135 1.00 95.00 183 GLN A O 1
ATOM 1427 N N . VAL A 1 184 ? 8.555 0.045 17.829 1.00 97.81 184 VAL A N 1
ATOM 1428 C CA . VAL A 1 184 ? 7.760 0.247 16.613 1.00 97.81 184 VAL A CA 1
ATOM 1429 C C . VAL A 1 184 ? 8.150 -0.728 15.500 1.00 97.81 184 VAL A C 1
ATOM 1431 O O . VAL A 1 184 ? 7.292 -1.124 14.724 1.00 97.81 184 VAL A O 1
ATOM 1434 N N . HIS A 1 185 ? 9.409 -1.179 15.450 1.00 97.69 185 HIS A N 1
ATOM 1435 C CA . HIS A 1 185 ? 9.872 -2.135 14.441 1.00 97.69 185 HIS A CA 1
ATOM 1436 C C . HIS A 1 185 ? 9.138 -3.473 14.543 1.00 97.69 185 HIS A C 1
ATOM 1438 O O . HIS A 1 185 ? 8.663 -3.983 13.532 1.00 97.69 185 HIS A O 1
ATOM 1444 N N . ALA A 1 186 ? 9.015 -4.009 15.763 1.00 97.81 186 ALA A N 1
ATOM 1445 C CA . ALA A 1 186 ? 8.289 -5.252 16.012 1.00 97.81 186 ALA A CA 1
ATOM 1446 C C . ALA A 1 186 ? 6.806 -5.083 15.655 1.00 97.81 186 ALA A C 1
ATOM 1448 O O . ALA A 1 186 ? 6.280 -5.844 14.856 1.00 97.81 186 ALA A O 1
ATOM 1449 N N . ARG A 1 187 ? 6.178 -3.990 16.111 1.00 97.81 187 ARG A N 1
ATOM 1450 C CA . ARG A 1 187 ? 4.768 -3.697 15.799 1.00 97.81 187 ARG A CA 1
ATOM 1451 C C . ARG A 1 187 ? 4.500 -3.570 14.299 1.00 97.81 187 ARG A C 1
ATOM 1453 O O . ARG A 1 187 ? 3.491 -4.062 13.814 1.00 97.81 187 ARG A O 1
ATOM 1460 N N . LEU A 1 188 ? 5.382 -2.903 13.554 1.00 98.44 188 LEU A N 1
ATOM 1461 C CA . LEU A 1 188 ? 5.267 -2.792 12.097 1.00 98.44 188 LEU A CA 1
ATOM 1462 C C . LEU A 1 188 ? 5.446 -4.150 11.407 1.00 98.44 188 LEU A C 1
ATOM 1464 O O . LEU A 1 188 ? 4.792 -4.397 10.396 1.00 98.44 188 LEU A O 1
ATOM 1468 N N . SER A 1 189 ? 6.300 -5.026 11.947 1.00 97.94 189 SER A N 1
ATOM 1469 C CA . SER A 1 189 ? 6.428 -6.410 11.480 1.00 97.94 189 SER A CA 1
ATOM 1470 C C . SER A 1 189 ? 5.123 -7.179 11.684 1.00 97.94 189 SER A C 1
ATOM 1472 O O . SER A 1 189 ? 4.595 -7.717 10.716 1.00 97.94 189 SER A O 1
ATOM 1474 N N . ASP A 1 190 ? 4.548 -7.129 12.888 1.00 97.94 190 ASP A N 1
ATOM 1475 C CA . ASP A 1 190 ? 3.289 -7.810 13.219 1.00 97.94 190 ASP A CA 1
ATOM 1476 C C . ASP A 1 190 ? 2.134 -7.311 12.331 1.00 97.94 190 ASP A C 1
ATOM 1478 O O . ASP A 1 190 ? 1.390 -8.094 11.737 1.00 97.94 190 ASP A O 1
ATOM 1482 N N . LEU A 1 191 ? 2.017 -5.987 12.162 1.00 98.50 191 LEU A N 1
ATOM 1483 C CA . LEU A 1 191 ? 1.023 -5.377 11.273 1.00 98.50 191 LEU A CA 1
ATOM 1484 C C . LEU A 1 191 ? 1.214 -5.807 9.813 1.00 98.50 191 LEU A C 1
ATOM 1486 O O . LEU A 1 191 ? 0.236 -5.950 9.078 1.00 98.50 191 LEU A O 1
ATOM 1490 N N . ARG A 1 192 ? 2.461 -5.991 9.369 1.00 98.00 192 ARG A N 1
ATOM 1491 C CA . ARG A 1 192 ? 2.770 -6.436 8.007 1.00 98.00 192 ARG A CA 1
ATOM 1492 C C . ARG A 1 192 ? 2.417 -7.905 7.805 1.00 98.00 192 ARG A C 1
ATOM 1494 O O . ARG A 1 192 ? 1.910 -8.246 6.741 1.00 98.00 192 ARG A O 1
ATOM 1501 N N . GLU A 1 193 ? 2.646 -8.753 8.801 1.00 96.94 193 GLU A N 1
ATOM 1502 C CA . GLU A 1 193 ? 2.227 -10.160 8.780 1.00 96.94 193 GLU A CA 1
ATOM 1503 C C . GLU A 1 193 ? 0.700 -10.293 8.738 1.00 96.94 193 GLU A C 1
ATOM 1505 O O . GLU A 1 193 ? 0.176 -11.112 7.984 1.00 96.94 193 GLU A O 1
ATOM 1510 N N . CYS A 1 194 ? -0.015 -9.406 9.435 1.00 97.44 194 CYS A N 1
ATOM 1511 C CA . CYS A 1 194 ? -1.475 -9.286 9.349 1.00 97.44 194 CYS A CA 1
ATOM 1512 C C . CYS A 1 194 ? -1.962 -8.606 8.049 1.00 97.44 194 CYS A C 1
ATOM 1514 O O . CYS A 1 194 ? -3.160 -8.443 7.835 1.00 97.44 194 CYS A O 1
ATOM 1516 N N . GLY A 1 195 ? -1.056 -8.147 7.178 1.00 97.81 195 GLY A N 1
ATOM 1517 C CA . GLY A 1 195 ? -1.410 -7.461 5.934 1.00 97.81 195 GLY A CA 1
ATOM 1518 C C . GLY A 1 195 ? -2.158 -6.140 6.134 1.00 97.81 195 GLY A C 1
ATOM 1519 O O . GLY A 1 195 ? -3.001 -5.792 5.308 1.00 97.81 195 GLY A O 1
ATOM 1520 N N . LEU A 1 196 ? -1.890 -5.427 7.231 1.00 98.62 196 LEU A N 1
ATOM 1521 C CA . LEU A 1 196 ? -2.544 -4.160 7.595 1.00 98.62 196 LEU A CA 1
ATOM 1522 C C . LEU A 1 196 ? -1.723 -2.924 7.190 1.00 98.62 196 LEU A C 1
ATOM 1524 O O . LEU A 1 196 ? -2.233 -1.800 7.194 1.00 98.62 196 LEU A O 1
ATOM 1528 N N . VAL A 1 197 ? -0.463 -3.122 6.793 1.00 98.69 197 VAL A N 1
ATOM 1529 C CA . VAL A 1 197 ? 0.453 -2.070 6.332 1.00 98.69 197 VAL A CA 1
ATOM 1530 C C . VAL A 1 197 ? 1.180 -2.470 5.051 1.00 98.69 197 VAL A C 1
ATOM 1532 O O . VAL A 1 197 ? 1.360 -3.649 4.754 1.00 98.69 197 VAL A O 1
ATOM 1535 N N . PHE A 1 198 ? 1.630 -1.459 4.314 1.00 98.69 198 PHE A N 1
ATOM 1536 C CA . PHE A 1 198 ? 2.497 -1.571 3.148 1.00 98.69 198 PHE A CA 1
ATOM 1537 C C . PHE A 1 198 ? 3.791 -0.792 3.395 1.00 98.69 198 PHE A C 1
ATOM 1539 O O . PHE A 1 198 ? 3.778 0.272 4.024 1.00 98.69 198 PHE A O 1
ATOM 1546 N N . THR A 1 199 ? 4.909 -1.303 2.881 1.00 98.19 199 THR A N 1
ATOM 1547 C CA . THR A 1 199 ? 6.200 -0.618 2.932 1.00 98.19 199 THR A CA 1
ATOM 1548 C C . THR A 1 199 ? 6.944 -0.666 1.606 1.00 98.19 199 THR A C 1
ATOM 1550 O O . THR A 1 199 ? 7.034 -1.698 0.937 1.00 98.19 199 THR A O 1
ATOM 1553 N N . ASP A 1 200 ? 7.529 0.471 1.253 1.00 97.19 200 ASP A N 1
ATOM 1554 C CA . ASP A 1 200 ? 8.407 0.630 0.106 1.00 97.19 200 ASP A CA 1
ATOM 1555 C C . ASP A 1 200 ? 9.385 1.786 0.355 1.00 97.19 200 ASP A C 1
ATOM 1557 O O . ASP A 1 200 ? 9.057 2.766 1.023 1.00 97.19 200 ASP A O 1
ATOM 1561 N N . ALA A 1 201 ? 10.618 1.641 -0.138 1.00 95.19 201 ALA A N 1
ATOM 1562 C CA . ALA A 1 201 ? 11.703 2.618 0.024 1.00 95.19 201 ALA A CA 1
ATOM 1563 C C . ALA A 1 201 ? 11.923 3.145 1.467 1.00 95.19 201 ALA A C 1
ATOM 1565 O O . ALA A 1 201 ? 12.390 4.262 1.660 1.00 95.19 201 ALA A O 1
ATOM 1566 N N . GLY A 1 202 ? 11.620 2.330 2.487 1.00 95.69 202 GLY A N 1
ATOM 1567 C CA . GLY A 1 202 ? 11.772 2.692 3.905 1.00 95.69 202 GLY A CA 1
ATOM 1568 C C . GLY A 1 202 ? 10.606 3.495 4.496 1.00 95.69 202 GLY A C 1
ATOM 1569 O O . GLY A 1 202 ? 10.615 3.777 5.697 1.00 95.69 202 GLY A O 1
ATOM 1570 N N . ASN A 1 203 ? 9.597 3.816 3.684 1.00 97.75 203 ASN A N 1
ATOM 1571 C CA . ASN A 1 203 ? 8.337 4.400 4.122 1.00 97.75 203 ASN A CA 1
ATOM 1572 C C . ASN A 1 203 ? 7.320 3.309 4.465 1.00 97.75 203 ASN A C 1
ATOM 1574 O O . ASN A 1 203 ? 7.340 2.219 3.892 1.00 97.75 203 ASN A O 1
ATOM 1578 N N . TRP A 1 204 ? 6.406 3.630 5.373 1.00 98.62 204 TRP A N 1
ATOM 1579 C CA . TRP A 1 204 ? 5.316 2.769 5.822 1.00 98.62 204 TRP A CA 1
ATOM 1580 C C . TRP A 1 204 ? 3.990 3.514 5.745 1.00 98.62 204 TRP A C 1
ATOM 1582 O O . TRP A 1 204 ? 3.942 4.715 5.997 1.00 98.62 204 TRP A O 1
ATOM 1592 N N . VAL A 1 205 ? 2.919 2.804 5.409 1.00 98.69 205 VAL A N 1
ATOM 1593 C CA . VAL A 1 205 ? 1.550 3.332 5.357 1.00 98.69 205 VAL A CA 1
ATOM 1594 C C . VAL A 1 205 ? 0.570 2.209 5.693 1.00 98.69 205 VAL A C 1
ATOM 1596 O O . VAL A 1 205 ? 0.836 1.054 5.355 1.00 98.69 205 VAL A O 1
ATOM 1599 N N . HIS A 1 206 ? -0.556 2.500 6.349 1.00 98.62 206 HIS A N 1
ATOM 1600 C CA . HIS A 1 206 ? -1.601 1.485 6.525 1.00 98.62 206 HIS A CA 1
ATOM 1601 C C . HIS A 1 206 ? -2.458 1.352 5.266 1.00 98.62 206 HIS A C 1
ATOM 1603 O O . HIS A 1 206 ? -2.635 2.310 4.510 1.00 98.62 206 HIS A O 1
ATOM 1609 N N . VAL A 1 207 ? -3.046 0.173 5.071 1.00 98.31 207 VAL A N 1
ATOM 1610 C CA . VAL A 1 207 ? -3.869 -0.140 3.886 1.00 98.31 207 VAL A CA 1
ATOM 1611 C C . VAL A 1 207 ? -5.368 -0.167 4.187 1.00 98.31 207 VAL A C 1
ATOM 1613 O O . VAL A 1 207 ? -6.155 -0.532 3.325 1.00 98.31 207 VAL A O 1
ATOM 1616 N N . LEU A 1 208 ? -5.752 0.230 5.401 1.00 97.94 208 LEU A N 1
ATOM 1617 C CA . LEU A 1 208 ? -7.118 0.220 5.941 1.00 97.94 208 LEU A CA 1
ATOM 1618 C C . LEU A 1 208 ? -7.993 1.347 5.354 1.00 97.94 208 LEU A C 1
ATOM 1620 O O . LEU A 1 208 ? -7.761 2.508 5.693 1.00 97.94 208 LEU A O 1
ATOM 1624 N N . PRO A 1 209 ? -8.981 1.060 4.493 1.00 97.12 209 PRO A N 1
ATOM 1625 C CA . PRO A 1 209 ? -10.021 2.016 4.140 1.00 97.12 209 PRO A CA 1
ATOM 1626 C C . PRO A 1 209 ? -10.943 2.253 5.340 1.00 97.12 209 PRO A C 1
ATOM 1628 O O . PRO A 1 209 ? -11.257 1.319 6.080 1.00 97.12 209 PRO A O 1
ATOM 1631 N N . SER A 1 210 ? -11.388 3.490 5.521 1.00 94.19 210 SER A N 1
ATOM 1632 C CA . SER A 1 210 ? -12.310 3.844 6.602 1.00 94.19 210 SER A CA 1
ATOM 1633 C C . SER A 1 210 ? -13.757 3.677 6.153 1.00 94.19 210 SER A C 1
ATOM 1635 O O . SER A 1 210 ? -14.089 3.992 5.008 1.00 94.19 210 SER A O 1
ATOM 1637 N N . THR A 1 211 ? -14.630 3.229 7.050 1.00 83.50 211 THR A N 1
ATOM 1638 C CA . THR A 1 211 ? -16.076 3.387 6.848 1.00 83.50 211 THR A CA 1
ATOM 1639 C C . THR A 1 211 ? -16.437 4.849 7.087 1.00 83.50 211 THR A C 1
ATOM 1641 O O . THR A 1 211 ? -16.049 5.418 8.110 1.00 83.50 211 THR A O 1
ATOM 1644 N N . THR A 1 212 ? -17.118 5.459 6.117 1.00 60.12 212 THR A N 1
ATOM 1645 C CA . THR A 1 212 ? -17.679 6.814 6.241 1.00 60.12 212 THR A CA 1
ATOM 1646 C C . THR A 1 212 ? -19.004 6.795 6.981 1.00 60.12 212 THR A C 1
ATOM 1648 O O . THR A 1 212 ? -19.716 5.770 6.881 1.00 60.12 212 THR A O 1
#

Secondary structure (DSSP, 8-state):
---EEEE-TT--HHHHHHHHHTT--EEEE----S-HHHHHHTT----HHHHHHHHHHHHHTT-EE--EEEE--TT--HHHHHHHHTTGGGGTTSPPPSEEEE-SS-S-HHHHHHHHHHHHHHHHHTTS--EEEEEETTEEEEEE--TTT-SEEEEE-THHHHHHHHTTS-EEHHHHHHHH-TTHHHHHHHHHHTT-EEEETTEEEE--PBP-

Foldseek 3Di:
DADEDEEELPDDLVNVLVCVVVRHQEYEYPDAALAPVVCVLVVHPDHNLSNLLSQLSCVLSNHQYEYEHEDARAPAELVSQVQVLVLLLLQLLTRAYPYYDYPHHNYDPVSVVSVRVSSVVSVVQNVPWDWEWDDDDQWIWIFTPRPVQHTDIDIGHDLRRVLQVVLSDWDAPVVVCVPSNPCVVVVQVVCVVSSQWDDYPRIIHGNHRYHD